Protein AF-U6RJ11-F1 (afdb_monomer)

Sequence (364 aa):
MLMCVTLSTADDFEELTELWEASVRATHHFIPEQYILKLKPLVWSVYLRSMPVYTVRGPERIEGFMGINGDMLEMLFVHPQAMGKGVGKKLLKYAINSCRVRYVDVNEQNEQAYGFYRHLGFKVIGRDATDASGEPYPILHLKLKENMKIENWGTVPYSEAWERQTVLFNALVEAKQEGKPYENRIIFVEHPHVYTLGKSGKDANMLLGEAQLQAIGATLYHIDRGGDITYHGPGQLVCYPILNLEDYHLGLKEYIHVLEEAVIQVCASYGIEAGRVKGATGVWLAIGTPRERKICAMGVRSSHFVTMHGLALNVNTDLRYFGYINPCGFINKGVTSLQKELGKEVPMEEVIERLKQALCTLLS

Nearest PDB structures (foldseek):
  2qhv-assembly1_A  TM=9.456E-01  e=1.661E-27  Thermus thermophilus HB8
  1w66-assembly1_A  TM=9.410E-01  e=1.622E-24  Mycobacterium tuberculosis H37Rv
  2kcw-assembly1_A  TM=9.205E-01  e=1.354E-14  Escherichia coli K-12
  2c7i-assembly4_D  TM=7.392E-01  e=4.470E-11  Thermoplasma acidophilum DSM 1728
  2c7i-assembly3_C  TM=7.206E-01  e=2.583E-11  Thermoplasma acidophilum DSM 1728

Mean predicted aligned error: 8.57 Å

pLDDT: mean 93.36, std 7.51, range [42.81, 98.88]

InterPro domains:
  IPR000182 GNAT domain [PF13508] (64-123)
  IPR000182 GNAT domain [PS51186] (3-149)
  IPR000544 Octanoyltransferase [MF_00013] (147-362)
  IPR000544 Octanoyltransferase [TIGR00214] (173-363)
  IPR000544 Octanoyltransferase [cd16444] (149-363)
  IPR004143 Biotinyl protein ligase (BPL) and lipoyl protein ligase (LPL), catalytic domain [PF21948] (158-359)
  IPR004143 Biotinyl protein ligase (BPL) and lipoyl protein ligase (LPL), catalytic domain [PS51733] (180-364)
  IPR016181 Acyl-CoA N-acyltransferase [SSF55729] (6-138)
  IPR020605 Octanoyltransferase, conserved site [PS01313] (225-240)
  IPR045864 Class II Aminoacyl-tRNA synthetase/Biotinyl protein ligase (BPL) and lipoyl protein ligase (LPL) [G3DSA:3.30.930.10] (145-363)
  IPR045864 Class II Aminoacyl-tRNA synthetase/Biotinyl protein ligase (BPL) and lipoyl protein ligase (LPL) [SSF55681] (147-363)

Organism: NCBI:txid1121098

Secondary structure (DSSP, 8-state):
--PPEEE--GGGHHHHHHHHHHHHHHH-TTS-HHHHHHHHHHIIIIIHHHS-EEEEE-SSSEEEEEEEETTEEEEEEE-GGGTTTTHHHHHHHHHHHTS---EEEEETT-HHHHHHHHHTTEEEEEEESS-TTS-S--EEEEEEPP-EEEEEEEE--HHHHHHHHHHHHHHHHHHHHTT----EEEEEEE-SSEEEE-TT--GGGB-S-HHHHHHTT-EEEE-SSSSSEEEE-TTEEEEEEE-BGGGGT--HHHHHHHHHHHHHHHHHHTT--EEEETTEEEEEESTTSTT-EEEEEEEEEEETTEEEEEEEEESS--GGGGGGB--TT-TT-EE--HHHHHTS---HHHHHHHHHHHHHHHT-

Radius of gyration: 26.59 Å; Cα contacts (8 Å, |Δi|>4): 667; chains: 1; bounding box: 63×38×73 Å

Foldseek 3Di:
DPFDKAWDDLVCLVQQLVQVLQQCVVQVVVDDPVVNVVCSVCSSPPVPPPFTKIFGDDPPGTQWIWGDDQQETEDTTGRPVCPPVCRSVNRVVCCCQVVVHFKYKDFPSRVVVVVVVVVQQKDFPDKDCAPPVRHRGIITIIGRDQLEAEEEPEEDAPVVVVVVLVVLLVVQLVCVVVVHDHGWYKYKYAYAKEKEAEPPEDPVQQQDDPVVCVVVVYYYYYDHWDFGMDITHPQKIWIWTFDQCSSQPDDPVRVLVLLQQLVCQLCVVVVFHWDDDVPAGAIWHPPPDLQIAGQKHFIWDDDNSTITTTMIGRQVDPQVSVVRGHGPPDNSHHYDHVCRVVVHHDDPVVSVVSSVVSSVVSRD

Structure (mmCIF, N/CA/C/O backbone):
data_AF-U6RJ11-F1
#
_entry.id   AF-U6RJ11-F1
#
loop_
_atom_site.group_PDB
_atom_site.id
_atom_site.type_symbol
_atom_site.label_atom_id
_atom_site.label_alt_id
_atom_site.label_comp_id
_atom_site.label_asym_id
_atom_site.label_entity_id
_atom_site.label_seq_id
_atom_site.pdbx_PDB_ins_code
_atom_site.Cartn_x
_atom_site.Cartn_y
_atom_site.Cartn_z
_atom_site.occupancy
_atom_site.B_iso_or_equiv
_atom_site.auth_seq_id
_atom_site.auth_comp_id
_atom_site.auth_asym_id
_atom_site.auth_atom_id
_atom_site.pdbx_PDB_model_num
ATOM 1 N N . MET A 1 1 ? -6.839 20.422 32.131 1.00 42.81 1 MET A N 1
ATOM 2 C CA . MET A 1 1 ? -5.993 19.215 32.233 1.00 42.81 1 MET A CA 1
ATOM 3 C C . MET A 1 1 ? -6.373 18.315 31.067 1.00 42.81 1 MET A C 1
ATOM 5 O O . MET A 1 1 ? -7.554 18.029 30.923 1.00 42.81 1 MET A O 1
ATOM 9 N N . LEU A 1 2 ? -5.453 17.990 30.155 1.00 47.88 2 LEU A N 1
ATOM 10 C CA . LEU A 1 2 ? -5.770 17.101 29.030 1.00 47.88 2 LEU A CA 1
ATOM 11 C C . LEU A 1 2 ? -6.101 15.715 29.594 1.00 47.88 2 LEU A C 1
ATOM 13 O O . LEU A 1 2 ? -5.225 15.068 30.155 1.00 47.88 2 LEU A O 1
ATOM 17 N N . MET A 1 3 ? -7.354 15.271 29.466 1.00 63.53 3 MET A N 1
ATOM 18 C CA . MET A 1 3 ? -7.741 13.901 29.822 1.00 63.53 3 MET A CA 1
ATOM 19 C C . MET A 1 3 ? -6.863 12.944 29.004 1.00 63.53 3 MET A C 1
ATOM 21 O O . MET A 1 3 ? -6.859 13.050 27.782 1.00 63.53 3 MET A O 1
ATOM 25 N N . CYS A 1 4 ? -6.066 12.071 29.604 1.00 84.19 4 CYS A N 1
ATOM 26 C CA . CYS A 1 4 ? -5.232 11.131 28.846 1.00 84.19 4 CYS A CA 1
ATOM 27 C C . CYS A 1 4 ? -5.941 9.775 28.738 1.00 84.19 4 CYS A C 1
ATOM 29 O O . CYS A 1 4 ? -6.790 9.470 29.573 1.00 84.19 4 CYS A O 1
ATOM 31 N N . VAL A 1 5 ? -5.624 8.990 27.704 1.00 94.62 5 VAL A N 1
ATOM 32 C CA . VAL A 1 5 ? -6.036 7.580 27.646 1.00 94.62 5 VAL A CA 1
ATOM 33 C C . VAL A 1 5 ? -4.997 6.771 28.418 1.00 94.62 5 VAL A C 1
ATOM 35 O O . VAL A 1 5 ? -3.807 6.876 28.122 1.00 94.62 5 VAL A O 1
ATOM 38 N N . THR A 1 6 ? -5.429 5.993 29.406 1.00 95.38 6 THR A N 1
ATOM 39 C CA . THR A 1 6 ? -4.543 5.218 30.293 1.00 95.38 6 THR A CA 1
ATOM 40 C C . THR A 1 6 ? -5.008 3.776 30.413 1.00 95.38 6 THR A C 1
ATOM 42 O O . THR A 1 6 ? -6.208 3.526 30.400 1.00 95.38 6 THR A O 1
ATOM 45 N N . LEU A 1 7 ? -4.080 2.830 30.563 1.00 96.31 7 LEU A N 1
ATOM 46 C CA . LEU A 1 7 ? -4.427 1.442 30.877 1.00 96.31 7 LEU A CA 1
ATOM 47 C C . LEU A 1 7 ? -5.073 1.378 32.276 1.00 96.31 7 LEU A C 1
ATOM 49 O O . LEU A 1 7 ? -4.576 2.026 33.199 1.00 96.31 7 LEU A O 1
ATOM 53 N N . SER A 1 8 ? -6.182 0.653 32.424 1.00 96.56 8 SER A N 1
ATOM 54 C CA . SER A 1 8 ? -6.847 0.456 33.718 1.00 96.56 8 SER A CA 1
ATOM 55 C C . SER A 1 8 ? -6.128 -0.573 34.585 1.00 96.56 8 SER A C 1
ATOM 57 O O . SER A 1 8 ? -5.375 -1.414 34.090 1.00 96.56 8 SER A O 1
ATOM 59 N N . THR A 1 9 ? -6.429 -0.557 35.880 1.00 95.56 9 THR A N 1
ATOM 60 C CA . THR A 1 9 ? -6.054 -1.613 36.829 1.00 95.56 9 THR A CA 1
ATOM 61 C C . THR A 1 9 ? -7.296 -2.354 37.325 1.00 95.56 9 THR A C 1
ATOM 63 O O . THR A 1 9 ? -8.426 -1.972 37.026 1.00 95.56 9 THR A O 1
ATOM 66 N N . ALA A 1 10 ? -7.098 -3.431 38.090 1.00 93.94 10 ALA A N 1
ATOM 67 C CA . ALA A 1 10 ? -8.206 -4.167 38.699 1.00 93.94 10 ALA A CA 1
ATOM 68 C C . ALA A 1 10 ? -9.032 -3.306 39.676 1.00 93.94 10 ALA A C 1
ATOM 70 O O . ALA A 1 10 ? -10.215 -3.583 39.862 1.00 93.94 10 ALA A O 1
ATOM 71 N N . ASP A 1 11 ? -8.432 -2.256 40.248 1.00 95.75 11 ASP A N 1
ATOM 72 C CA . ASP A 1 11 ? -9.110 -1.315 41.150 1.00 95.75 11 ASP A CA 1
ATOM 73 C C . ASP A 1 11 ? -10.201 -0.508 40.428 1.00 95.75 11 ASP A C 1
ATOM 75 O O . ASP A 1 11 ? -11.134 -0.023 41.059 1.00 95.75 11 ASP A O 1
ATOM 79 N N . ASP A 1 12 ? -10.128 -0.409 39.097 1.00 96.75 12 ASP A N 1
ATOM 80 C CA . ASP A 1 12 ? -11.122 0.297 38.287 1.00 96.75 12 ASP A CA 1
ATOM 81 C C . ASP A 1 12 ? -12.362 -0.547 37.980 1.00 96.75 12 ASP A C 1
ATOM 83 O O . ASP A 1 12 ? -13.364 -0.022 37.503 1.00 96.75 12 ASP A O 1
ATOM 87 N N . PHE A 1 13 ? -12.316 -1.869 38.173 1.00 96.81 13 PHE A N 1
ATOM 88 C CA . PHE A 1 13 ? -13.296 -2.769 37.553 1.00 96.81 13 PHE A CA 1
ATOM 89 C C . PHE A 1 13 ? -14.715 -2.594 38.080 1.00 96.81 13 PHE A C 1
ATOM 91 O O . PHE A 1 13 ? -15.668 -2.814 37.331 1.00 96.81 13 PHE A O 1
ATOM 98 N N . GLU A 1 14 ? -14.867 -2.196 39.340 1.00 97.56 14 GLU A N 1
ATOM 99 C CA . GLU A 1 14 ? -16.175 -1.867 39.905 1.00 97.56 14 GLU A CA 1
ATOM 100 C C . GLU A 1 14 ? -16.782 -0.656 39.182 1.00 97.56 14 GLU A C 1
ATOM 102 O O . GLU A 1 14 ? -17.836 -0.785 38.557 1.00 97.56 14 GLU A O 1
ATOM 107 N N . GLU A 1 15 ? -16.048 0.458 39.116 1.00 97.94 15 GLU A N 1
ATOM 108 C CA . GLU A 1 15 ? -16.470 1.679 38.418 1.00 97.94 15 GLU A CA 1
ATOM 109 C C . GLU A 1 15 ? -16.697 1.444 36.912 1.00 97.94 15 GLU A C 1
ATOM 111 O O . GLU A 1 15 ? -17.663 1.938 36.329 1.00 97.94 15 GLU A O 1
ATOM 116 N N . LEU A 1 16 ? -15.851 0.641 36.258 1.00 98.06 16 LEU A N 1
ATOM 117 C CA . LEU A 1 16 ? -16.018 0.279 34.846 1.00 98.06 16 LEU A CA 1
ATOM 118 C C . LEU A 1 16 ? -17.275 -0.555 34.596 1.00 98.06 16 LEU A C 1
ATOM 120 O O . LEU A 1 16 ? -17.935 -0.379 33.570 1.00 98.06 16 LEU A O 1
ATOM 124 N N . THR A 1 17 ? -17.623 -1.444 35.526 1.00 98.25 17 THR A N 1
ATOM 125 C CA . THR A 1 17 ? -18.842 -2.257 35.433 1.00 98.25 17 THR A CA 1
ATOM 126 C C . THR A 1 17 ? -20.088 -1.391 35.617 1.00 98.25 17 THR A C 1
ATOM 128 O O . THR A 1 17 ? -21.065 -1.563 34.888 1.00 98.25 17 THR A O 1
ATOM 131 N N . GLU A 1 18 ? -20.050 -0.421 36.533 1.00 98.12 18 GLU A N 1
ATOM 132 C CA . GLU A 1 18 ? -21.119 0.572 36.700 1.00 98.12 18 GLU A CA 1
ATOM 133 C C . GLU A 1 18 ? -21.261 1.472 35.466 1.00 98.12 18 GLU A C 1
ATOM 135 O O . GLU A 1 18 ? -22.374 1.712 34.988 1.00 98.12 18 GLU A O 1
ATOM 140 N N . LEU A 1 19 ? -20.139 1.920 34.891 1.00 98.25 19 LEU A N 1
ATOM 141 C CA . LEU A 1 19 ? -20.130 2.698 33.654 1.00 98.25 19 LEU A CA 1
ATOM 142 C C . LEU A 1 19 ? -20.742 1.909 32.500 1.00 98.25 19 LEU A C 1
ATOM 144 O O . LEU A 1 19 ? -21.564 2.453 31.759 1.00 98.25 19 LEU A O 1
ATOM 148 N N . TRP A 1 20 ? -20.325 0.650 32.329 1.00 98.31 20 TRP A N 1
ATOM 149 C CA . TRP A 1 20 ? -20.862 -0.250 31.312 1.00 98.31 20 TRP A CA 1
ATOM 150 C C . TRP A 1 20 ? -22.379 -0.357 31.447 1.00 98.31 20 TRP A C 1
ATOM 152 O O . TRP A 1 20 ? -23.095 -0.114 30.478 1.00 98.31 20 TRP A O 1
ATOM 162 N N . GLU A 1 21 ? -22.873 -0.626 32.656 1.00 98.25 21 GLU A N 1
ATOM 163 C CA . GLU A 1 21 ? -24.303 -0.763 32.921 1.00 98.25 21 GLU A CA 1
ATOM 164 C C . GLU A 1 21 ? -25.066 0.525 32.578 1.00 98.25 21 GLU A C 1
ATOM 166 O O . GLU A 1 21 ? -26.072 0.480 31.863 1.00 98.25 21 GLU A O 1
ATOM 171 N N . ALA A 1 22 ? -24.575 1.682 33.032 1.00 97.81 22 ALA A N 1
ATOM 172 C CA . ALA A 1 22 ? -25.183 2.976 32.732 1.00 97.81 22 ALA A CA 1
ATOM 173 C C . ALA A 1 22 ? -25.201 3.268 31.221 1.00 97.81 22 ALA A C 1
ATOM 175 O O . ALA A 1 22 ? -26.187 3.786 30.693 1.00 97.81 22 ALA A O 1
ATOM 176 N N . SER A 1 23 ? -24.123 2.920 30.515 1.00 97.44 23 SER A N 1
ATOM 177 C CA . SER A 1 23 ? -23.994 3.103 29.068 1.00 97.44 23 SER A CA 1
ATOM 178 C C . SER A 1 23 ? -24.948 2.190 28.291 1.00 97.44 23 SER A C 1
ATOM 180 O O . SER A 1 23 ? -25.658 2.665 27.401 1.00 97.44 23 SER A O 1
ATOM 182 N N . VAL A 1 24 ? -25.033 0.907 28.664 1.00 96.69 24 VAL A N 1
ATOM 183 C CA . VAL A 1 24 ? -25.934 -0.080 28.049 1.00 96.69 24 VAL A CA 1
ATOM 184 C C . VAL A 1 24 ? -27.387 0.340 28.227 1.00 96.69 24 VAL A C 1
ATOM 186 O O . VAL A 1 24 ? -28.109 0.437 27.239 1.00 96.69 24 VAL A O 1
ATOM 189 N N . ARG A 1 25 ? -27.812 0.705 29.442 1.00 97.00 25 ARG A N 1
ATOM 190 C CA . ARG A 1 25 ? -29.185 1.182 29.700 1.00 97.00 25 ARG A CA 1
ATOM 191 C C . ARG A 1 25 ? -29.553 2.426 28.886 1.00 97.00 25 ARG A C 1
ATOM 193 O O . ARG A 1 25 ? -30.713 2.599 28.518 1.00 97.00 25 ARG A O 1
ATOM 200 N N . ALA A 1 26 ? -28.575 3.282 28.595 1.00 95.88 26 ALA A N 1
ATOM 201 C CA . ALA A 1 26 ? -28.779 4.506 27.828 1.00 95.88 26 ALA A CA 1
ATOM 202 C C . ALA A 1 26 ? -28.805 4.301 26.303 1.00 95.88 26 ALA A C 1
ATOM 204 O O . ALA A 1 26 ? -29.280 5.189 25.606 1.00 95.88 26 ALA A O 1
ATOM 205 N N . THR A 1 27 ? -28.279 3.188 25.780 1.00 93.75 27 THR A N 1
ATOM 206 C CA . THR A 1 27 ? -28.055 3.013 24.326 1.00 93.75 27 THR A CA 1
ATOM 207 C C . THR A 1 27 ? -28.608 1.711 23.746 1.00 93.75 27 THR A C 1
ATOM 209 O O . THR A 1 27 ? -28.825 1.623 22.542 1.00 93.75 27 THR A O 1
ATOM 212 N N . HIS A 1 28 ? -28.876 0.705 24.579 1.00 93.75 28 HIS A N 1
ATOM 213 C CA . HIS A 1 28 ? -29.335 -0.624 24.176 1.00 93.75 28 HIS A CA 1
ATOM 214 C C . HIS A 1 28 ? -30.768 -0.876 24.662 1.00 93.75 28 HIS A C 1
ATOM 216 O O . HIS A 1 28 ? -31.046 -1.866 25.331 1.00 93.75 28 HIS A O 1
ATOM 222 N N . HIS A 1 29 ? -31.706 0.019 24.330 1.00 94.56 29 HIS A N 1
ATOM 223 C CA . HIS A 1 29 ? -33.113 -0.080 24.764 1.00 94.56 29 HIS A CA 1
ATOM 224 C C . HIS A 1 29 ? -33.833 -1.358 24.291 1.00 94.56 29 HIS A C 1
ATOM 226 O O . HIS A 1 29 ? -34.896 -1.699 24.802 1.00 94.56 29 HIS A O 1
ATOM 232 N N . PHE A 1 30 ? -33.256 -2.059 23.314 1.00 94.38 30 PHE A N 1
ATOM 233 C CA . PHE A 1 30 ? -33.724 -3.346 22.802 1.00 94.38 30 PHE A CA 1
ATOM 234 C C . PHE A 1 30 ? -33.283 -4.544 23.659 1.00 94.38 30 PHE A C 1
ATOM 236 O O . PHE A 1 30 ? -33.790 -5.644 23.453 1.00 94.38 30 PHE A O 1
ATOM 243 N N . ILE A 1 31 ? -32.353 -4.355 24.603 1.00 93.06 31 ILE A N 1
ATOM 244 C CA . ILE A 1 31 ? -31.897 -5.405 25.513 1.00 93.06 31 ILE A CA 1
ATOM 245 C C . ILE A 1 31 ? -32.762 -5.390 26.786 1.00 93.06 31 ILE A C 1
ATOM 247 O O . ILE A 1 31 ? -32.805 -4.376 27.484 1.00 93.06 31 ILE A O 1
ATOM 251 N N . PRO A 1 32 ? -33.426 -6.505 27.145 1.00 95.38 32 PRO A N 1
ATOM 252 C CA . PRO A 1 32 ? -34.217 -6.595 28.366 1.00 95.38 32 PRO A CA 1
ATOM 253 C C . PRO A 1 32 ? -33.372 -6.469 29.636 1.00 95.38 32 PRO A C 1
ATOM 255 O O . PRO A 1 32 ? -32.281 -7.029 29.738 1.00 95.38 32 PRO A O 1
ATOM 258 N N . GLU A 1 33 ? -33.955 -5.855 30.665 1.00 96.00 33 GLU A N 1
ATOM 259 C CA . GLU A 1 33 ? -33.351 -5.659 31.989 1.00 96.00 33 GLU A CA 1
ATOM 260 C C . GLU A 1 33 ? -32.721 -6.931 32.574 1.00 96.00 33 GLU A C 1
ATOM 262 O O . GLU A 1 33 ? -31.577 -6.943 33.027 1.00 96.00 33 GLU A O 1
ATOM 267 N N . GLN A 1 34 ? -33.459 -8.038 32.508 1.00 94.88 34 GLN A N 1
ATOM 268 C CA . GLN A 1 34 ? -33.007 -9.337 32.998 1.00 94.88 34 GLN A CA 1
ATOM 269 C C . GLN A 1 34 ? -31.731 -9.832 32.302 1.00 94.88 34 GLN A C 1
ATOM 271 O O . GLN A 1 34 ? -30.953 -10.560 32.912 1.00 94.88 34 GLN A O 1
ATOM 276 N N . TYR A 1 35 ? -31.508 -9.461 31.037 1.00 94.56 35 TYR A N 1
ATOM 277 C CA . TYR A 1 35 ? -30.304 -9.841 30.303 1.00 94.56 35 TYR A CA 1
ATOM 278 C C . TYR A 1 35 ? -29.116 -8.973 30.723 1.00 94.56 35 TYR A C 1
ATOM 280 O O . TYR A 1 35 ? -28.037 -9.503 30.971 1.00 94.56 35 TYR A O 1
ATOM 288 N N . ILE A 1 36 ? -29.331 -7.670 30.942 1.00 95.50 36 ILE A N 1
ATOM 289 C CA . ILE A 1 36 ? -28.305 -6.768 31.495 1.00 95.50 36 ILE A CA 1
ATOM 290 C C . ILE A 1 36 ? -27.828 -7.278 32.863 1.00 95.50 36 ILE A C 1
ATOM 292 O O . ILE A 1 36 ? -26.625 -7.398 33.095 1.00 95.50 36 ILE A O 1
ATOM 296 N N . LEU A 1 37 ? -28.758 -7.662 33.745 1.00 96.00 37 LEU A N 1
ATOM 297 C CA . LEU A 1 37 ? -28.432 -8.209 35.068 1.00 96.00 37 LEU A CA 1
ATOM 298 C C . LEU A 1 37 ? -27.695 -9.557 35.002 1.00 96.00 37 LEU A C 1
ATOM 300 O O . LEU A 1 37 ? -26.870 -9.833 35.870 1.00 96.00 37 LEU A O 1
ATOM 304 N N . LYS A 1 38 ? -27.945 -10.381 33.972 1.00 94.69 38 LYS A N 1
ATOM 305 C CA . LYS A 1 38 ? -27.179 -11.617 33.718 1.00 94.69 38 LYS A CA 1
ATOM 306 C C . LYS A 1 38 ? -25.755 -11.331 33.236 1.00 94.69 38 LYS A C 1
ATOM 308 O O . LYS A 1 38 ? -24.834 -12.043 33.623 1.00 94.69 38 LYS A O 1
ATOM 313 N N . LEU A 1 39 ? -25.572 -10.303 32.406 1.00 94.06 39 LEU A N 1
ATOM 314 C CA . LEU A 1 39 ? -24.269 -9.934 31.847 1.00 94.06 39 LEU A CA 1
ATOM 315 C C . LEU A 1 39 ? -23.380 -9.191 32.854 1.00 94.06 39 LEU A C 1
ATOM 317 O O . LEU A 1 39 ? -22.166 -9.388 32.838 1.00 94.06 39 LEU A O 1
ATOM 321 N N . LYS A 1 40 ? -23.953 -8.380 33.754 1.00 96.31 40 LYS A N 1
ATOM 322 C CA . LYS A 1 40 ? -23.194 -7.531 34.693 1.00 96.31 40 LYS A CA 1
ATOM 323 C C . LYS A 1 40 ? -22.106 -8.288 35.484 1.00 96.31 40 LYS A C 1
ATOM 325 O O . LYS A 1 40 ? -20.965 -7.825 35.487 1.00 96.31 40 LYS A O 1
ATOM 330 N N . PRO A 1 41 ? -22.370 -9.460 36.100 1.00 96.56 41 PRO A N 1
ATOM 331 C CA . PRO A 1 41 ? -21.324 -10.218 36.790 1.00 96.56 41 PRO A CA 1
ATOM 332 C C . PRO A 1 41 ? -20.223 -10.726 35.847 1.00 96.56 41 PRO A C 1
ATOM 334 O O . PRO A 1 41 ? -19.062 -10.805 36.249 1.00 96.56 41 PRO A O 1
ATOM 337 N N . LEU A 1 42 ? -20.561 -11.057 34.595 1.00 95.81 42 LEU A N 1
ATOM 338 C CA . LEU A 1 42 ? -19.610 -11.547 33.588 1.00 95.81 42 LEU A CA 1
ATOM 339 C C . LEU A 1 42 ? -18.692 -10.433 33.079 1.00 95.81 42 LEU A C 1
ATOM 341 O O . LEU A 1 42 ? -17.510 -10.677 32.850 1.00 95.81 42 LEU A O 1
ATOM 345 N N . VAL A 1 43 ? -19.195 -9.201 32.977 1.00 95.88 43 VAL A N 1
ATOM 346 C CA . VAL A 1 43 ? -18.375 -8.025 32.646 1.00 95.88 43 VAL A CA 1
ATOM 347 C C . VAL A 1 43 ? -17.235 -7.877 33.646 1.00 95.88 43 VAL A C 1
ATOM 349 O O . VAL A 1 43 ? -16.072 -7.826 33.250 1.00 95.88 43 VAL A O 1
ATOM 352 N N . TRP A 1 44 ? -17.551 -7.913 34.940 1.00 95.88 44 TRP A N 1
ATOM 353 C CA . TRP A 1 44 ? -16.556 -7.767 36.001 1.00 95.88 44 TRP A CA 1
ATOM 354 C C . TRP A 1 44 ? -15.614 -8.980 36.137 1.00 95.88 44 TRP A C 1
ATOM 356 O O . TRP A 1 44 ? -14.406 -8.835 36.349 1.00 95.88 44 TRP A O 1
ATOM 366 N N . SER A 1 45 ? -16.160 -10.199 36.055 1.00 93.19 45 SER A N 1
ATOM 367 C CA . SER A 1 45 ? -15.419 -11.438 36.357 1.00 93.19 45 SER A CA 1
ATOM 368 C C . SER A 1 45 ? -14.704 -12.064 35.161 1.00 93.19 45 SER A C 1
ATOM 370 O O . SER A 1 45 ? -13.764 -12.828 35.370 1.00 93.19 45 SER A O 1
ATOM 372 N N . VAL A 1 46 ? -15.112 -11.746 33.930 1.00 93.94 46 VAL A N 1
ATOM 373 C CA . VAL A 1 46 ? -14.586 -12.357 32.702 1.00 93.94 46 VAL A CA 1
ATOM 374 C C . VAL A 1 46 ? -14.090 -11.283 31.739 1.00 93.94 46 VAL A C 1
ATOM 376 O O . VAL A 1 46 ? -12.887 -11.209 31.499 1.00 93.94 46 VAL A O 1
ATOM 379 N N . TYR A 1 47 ? -14.974 -10.424 31.223 1.00 94.00 47 TYR A N 1
ATOM 380 C CA . TYR A 1 47 ? -14.637 -9.562 30.081 1.00 94.00 47 TYR A CA 1
ATOM 381 C C . TYR A 1 47 ? -13.562 -8.519 30.409 1.00 94.00 47 TYR A C 1
ATOM 383 O O . TYR A 1 47 ? -12.574 -8.412 29.689 1.00 94.00 47 TYR A O 1
ATOM 391 N N . LEU A 1 48 ? -13.669 -7.807 31.535 1.00 95.88 48 LEU A N 1
ATOM 392 C CA . LEU A 1 48 ? -12.642 -6.832 31.930 1.00 95.88 48 LEU A CA 1
ATOM 393 C C . LEU A 1 48 ? -11.283 -7.483 32.258 1.00 95.88 48 LEU A C 1
ATOM 395 O O . LEU A 1 48 ? -10.261 -6.803 32.264 1.00 95.88 48 LEU A O 1
ATOM 399 N N . ARG A 1 49 ? -11.249 -8.799 32.515 1.00 94.94 49 ARG A N 1
ATOM 400 C CA . ARG A 1 49 ? -10.030 -9.562 32.846 1.00 94.94 49 ARG A CA 1
ATOM 401 C C . ARG A 1 49 ? -9.372 -10.217 31.638 1.00 94.94 49 ARG A C 1
ATOM 403 O O . ARG A 1 49 ? -8.198 -10.566 31.723 1.00 94.94 49 ARG A O 1
ATOM 410 N N . SER A 1 50 ? -10.108 -10.425 30.550 1.00 93.75 50 SER A N 1
ATOM 411 C CA . SER A 1 50 ? -9.628 -11.199 29.402 1.00 93.75 50 SER A CA 1
ATOM 412 C C . SER A 1 50 ? -8.821 -10.377 28.398 1.00 93.75 50 SER A C 1
ATOM 414 O O . SER A 1 50 ? -8.252 -10.952 27.475 1.00 93.75 50 SER A O 1
ATOM 416 N N . MET A 1 51 ? -8.777 -9.051 28.546 1.00 94.44 51 MET A N 1
ATOM 417 C CA . MET A 1 51 ? -8.174 -8.147 27.567 1.00 94.44 51 MET A CA 1
ATOM 418 C C . MET A 1 51 ? -7.600 -6.880 28.222 1.00 94.44 51 MET A C 1
ATOM 420 O O . MET A 1 51 ? -8.069 -6.474 29.286 1.00 94.44 51 MET A O 1
ATOM 424 N N . PRO A 1 52 ? -6.612 -6.212 27.600 1.00 96.25 52 PRO A N 1
ATOM 425 C CA . PRO A 1 52 ? -6.228 -4.857 27.974 1.00 96.25 52 PRO A CA 1
ATOM 426 C C . PRO A 1 52 ? -7.413 -3.889 27.888 1.00 96.25 52 PRO A C 1
ATOM 428 O O . PRO A 1 52 ? -8.065 -3.774 26.846 1.00 96.25 52 PRO A O 1
ATOM 431 N N . VAL A 1 53 ? -7.654 -3.160 28.979 1.00 97.94 53 VAL A N 1
ATOM 432 C CA . VAL A 1 53 ? -8.705 -2.144 29.068 1.00 97.94 53 VAL A CA 1
ATOM 433 C C . VAL A 1 53 ? -8.075 -0.766 29.240 1.00 97.94 53 VAL A C 1
ATOM 435 O O . VAL A 1 53 ? -7.190 -0.559 30.068 1.00 97.94 53 VAL A O 1
ATOM 438 N N . TYR A 1 54 ? -8.521 0.191 28.433 1.00 98.00 54 TYR A N 1
ATOM 439 C CA . TYR A 1 54 ? -8.042 1.569 28.433 1.00 98.00 54 TYR A CA 1
ATOM 440 C C . TYR A 1 54 ? -9.172 2.513 28.813 1.00 98.00 54 TYR A C 1
ATOM 442 O O . TYR A 1 54 ? -10.311 2.331 28.393 1.00 98.00 54 TYR A O 1
ATOM 450 N N . THR A 1 55 ? -8.857 3.555 29.569 1.00 97.94 55 THR A N 1
ATOM 451 C CA . THR A 1 55 ? -9.832 4.462 30.174 1.00 97.94 55 THR A CA 1
ATOM 452 C C . THR A 1 55 ? -9.515 5.912 29.863 1.00 97.94 55 THR A C 1
ATOM 454 O O . THR A 1 55 ? -8.366 6.289 29.633 1.00 97.94 55 THR A O 1
ATOM 457 N N . VAL A 1 56 ? -10.557 6.739 29.870 1.00 97.38 56 VAL A N 1
ATOM 458 C CA . VAL A 1 56 ? -10.463 8.198 29.896 1.00 97.38 56 VAL A CA 1
ATOM 459 C C . VAL A 1 56 ? -11.091 8.671 31.199 1.00 97.38 56 VAL A C 1
ATOM 461 O O . VAL A 1 56 ? -12.293 8.504 31.402 1.00 97.38 56 VAL A O 1
ATOM 464 N N . ARG A 1 57 ? -10.285 9.273 32.079 1.00 95.06 57 ARG A N 1
ATOM 465 C CA . ARG A 1 57 ? -10.754 9.818 33.362 1.00 95.06 57 ARG A CA 1
ATOM 466 C C . ARG A 1 57 ? -11.078 11.299 33.260 1.00 95.06 57 ARG A C 1
ATOM 468 O O . ARG A 1 57 ? -10.263 12.086 32.770 1.00 95.06 57 ARG A O 1
ATOM 475 N N . GLY A 1 58 ? -12.270 11.652 33.722 1.00 90.50 58 GLY A N 1
ATOM 476 C CA . GLY A 1 58 ? -12.663 13.020 34.019 1.00 90.50 58 GLY A CA 1
ATOM 477 C C . GLY A 1 58 ? -12.277 13.422 35.444 1.00 90.50 58 GLY A C 1
ATOM 478 O O . GLY A 1 58 ? -11.623 12.657 36.151 1.00 90.50 58 GLY A O 1
ATOM 479 N N . PRO A 1 59 ? -12.672 14.628 35.882 1.00 87.50 59 PRO A N 1
ATOM 480 C CA . PRO A 1 59 ? -12.335 15.141 37.211 1.00 87.50 59 PRO A CA 1
ATOM 481 C C . PRO A 1 59 ? -12.936 14.331 38.369 1.00 87.50 59 PRO A C 1
ATOM 483 O O . PRO A 1 59 ? -12.371 14.324 39.456 1.00 87.50 59 PRO A O 1
ATOM 486 N N . GLU A 1 60 ? -14.079 13.681 38.140 1.00 88.69 60 GLU A N 1
ATOM 487 C CA . GLU A 1 60 ? -14.872 13.025 39.192 1.00 88.69 60 GLU A CA 1
ATOM 488 C C . GLU A 1 60 ? -14.977 11.504 39.037 1.00 88.69 60 GLU A C 1
ATOM 490 O O . GLU A 1 60 ? -15.309 10.827 40.002 1.00 88.69 60 GLU A O 1
ATOM 495 N N . ARG A 1 61 ? -14.785 10.983 37.819 1.00 93.00 61 ARG A N 1
ATOM 496 C CA . ARG A 1 61 ? -15.035 9.579 37.453 1.00 93.00 61 ARG A CA 1
ATOM 497 C C . ARG A 1 61 ? -14.353 9.205 36.143 1.00 93.00 61 ARG A C 1
ATOM 499 O O . ARG A 1 61 ? -13.936 10.078 35.373 1.00 93.00 61 ARG A O 1
ATOM 506 N N . ILE A 1 62 ? -14.309 7.919 35.838 1.00 97.12 62 ILE A N 1
ATOM 507 C CA . ILE A 1 62 ? -14.062 7.407 34.494 1.00 97.12 62 ILE A CA 1
ATOM 508 C C . ILE A 1 62 ? -15.226 7.850 33.593 1.00 97.12 62 ILE A C 1
ATOM 510 O O . ILE A 1 62 ? -16.397 7.632 33.889 1.00 97.12 62 ILE A O 1
ATOM 514 N N . GLU A 1 63 ? -14.919 8.515 32.479 1.00 97.56 63 GLU A N 1
ATOM 515 C CA . GLU A 1 63 ? -15.930 8.998 31.528 1.00 97.56 63 GLU A CA 1
ATOM 516 C C . GLU A 1 63 ? -16.164 8.026 30.367 1.00 97.56 63 GLU A C 1
ATOM 518 O O . GLU A 1 63 ? -17.204 8.077 29.707 1.00 97.56 63 GLU A O 1
ATOM 523 N N . GLY A 1 64 ? -15.219 7.124 30.116 1.00 98.00 64 GLY A N 1
ATOM 524 C CA . GLY A 1 64 ? -15.372 6.038 29.157 1.00 98.00 64 GLY A CA 1
ATOM 525 C C . GLY A 1 64 ? -14.199 5.071 29.193 1.00 98.00 64 GLY A C 1
ATOM 526 O O . GLY A 1 64 ? -13.113 5.409 29.674 1.00 98.00 64 GLY A O 1
ATOM 527 N N . PHE A 1 65 ? -14.416 3.881 28.645 1.00 98.50 65 PHE A N 1
ATOM 528 C CA . PHE A 1 65 ? -13.389 2.859 28.507 1.00 98.50 65 PHE A CA 1
ATOM 529 C C . PHE A 1 65 ? -13.532 2.071 27.208 1.00 98.50 65 PHE A C 1
ATOM 531 O O . PHE A 1 65 ? -14.574 2.103 26.549 1.00 98.50 65 PHE A O 1
ATOM 538 N N . MET A 1 66 ? -12.469 1.358 26.854 1.00 98.06 66 MET A N 1
ATOM 539 C CA . MET A 1 66 ? -12.452 0.404 25.758 1.00 98.06 66 MET A CA 1
ATOM 540 C C . MET A 1 66 ? -11.642 -0.841 26.096 1.00 98.06 66 MET A C 1
ATOM 542 O O . MET A 1 66 ? -10.654 -0.744 26.818 1.00 98.06 66 MET A O 1
ATOM 546 N N . GLY A 1 67 ? -12.046 -1.979 25.543 1.00 97.62 67 GLY A N 1
ATOM 547 C CA . GLY A 1 67 ? -11.350 -3.262 25.637 1.00 97.62 67 GLY A CA 1
ATOM 548 C C . GLY A 1 67 ? -10.874 -3.693 24.254 1.00 97.62 67 GLY A C 1
ATOM 549 O O . GLY A 1 67 ? -11.614 -3.537 23.280 1.00 97.62 67 GLY A O 1
ATOM 550 N N . ILE A 1 68 ? -9.630 -4.162 24.155 1.00 96.50 68 ILE A N 1
ATOM 551 C CA . ILE A 1 68 ? -8.984 -4.466 22.870 1.00 96.50 68 ILE A CA 1
ATOM 552 C C . ILE A 1 68 ? -8.375 -5.861 22.902 1.00 96.50 68 ILE A C 1
ATOM 554 O O . ILE A 1 68 ? -7.613 -6.178 23.812 1.00 96.50 68 ILE A O 1
ATOM 558 N N . ASN A 1 69 ? -8.641 -6.652 21.866 1.00 94.44 69 ASN A N 1
ATOM 559 C CA . ASN A 1 69 ? -8.051 -7.970 21.668 1.00 94.44 69 ASN A CA 1
ATOM 560 C C . ASN A 1 69 ? -7.428 -8.049 20.268 1.00 94.44 69 ASN A C 1
ATOM 562 O O . ASN A 1 69 ? -8.134 -8.109 19.266 1.00 94.44 69 ASN A O 1
ATOM 566 N N . GLY A 1 70 ? -6.097 -7.992 20.180 1.00 91.25 70 GLY A N 1
ATOM 567 C CA . GLY A 1 70 ? -5.412 -7.897 18.888 1.00 91.25 70 GLY A CA 1
ATOM 568 C C . GLY A 1 70 ? -5.792 -6.618 18.133 1.00 91.25 70 GLY A C 1
ATOM 569 O O . GLY A 1 70 ? -5.573 -5.516 18.633 1.00 91.25 70 GLY A O 1
ATOM 570 N N . ASP A 1 71 ? -6.355 -6.767 16.936 1.00 92.25 71 ASP A N 1
ATOM 571 C CA . ASP A 1 71 ? -6.859 -5.682 16.084 1.00 92.25 71 ASP A CA 1
ATOM 572 C C . ASP A 1 71 ? -8.379 -5.445 16.226 1.00 92.25 71 ASP A C 1
ATOM 574 O O . ASP A 1 71 ? -8.952 -4.629 15.492 1.00 92.25 71 ASP A O 1
ATOM 578 N N . MET A 1 72 ? -9.022 -6.107 17.191 1.00 96.31 72 MET A N 1
ATOM 579 C CA . MET A 1 72 ? -10.450 -6.008 17.475 1.00 96.31 72 MET A CA 1
ATOM 580 C C . MET A 1 72 ? -10.731 -5.062 18.645 1.00 96.31 72 MET A C 1
ATOM 582 O O . MET A 1 72 ? -10.145 -5.177 19.726 1.00 96.31 72 MET A O 1
ATOM 586 N N . LEU A 1 73 ? -11.667 -4.135 18.443 1.00 97.56 73 LEU A N 1
ATOM 587 C CA . LEU A 1 73 ? -12.285 -3.363 19.517 1.00 97.56 73 LEU A CA 1
ATOM 588 C C . LEU A 1 73 ? -13.499 -4.125 20.047 1.00 97.56 73 LEU A C 1
ATOM 590 O O . LEU A 1 73 ? -14.583 -4.049 19.479 1.00 97.56 73 LEU A O 1
ATOM 594 N N . GLU A 1 74 ? -13.293 -4.836 21.149 1.00 95.25 74 GLU A N 1
ATOM 595 C CA . GLU A 1 74 ? -14.294 -5.701 21.789 1.00 95.25 74 GLU A CA 1
ATOM 596 C C . GLU A 1 74 ? -15.299 -4.898 22.626 1.00 95.25 74 GLU A C 1
ATOM 598 O O . GLU A 1 74 ? -16.461 -5.264 22.777 1.00 95.25 74 GLU A O 1
ATOM 603 N N . MET A 1 75 ? -14.848 -3.785 23.213 1.00 95.31 75 MET A N 1
ATOM 604 C CA . MET A 1 75 ? -15.678 -2.942 24.072 1.00 95.31 75 MET A CA 1
ATOM 605 C C . MET A 1 75 ? -15.382 -1.472 23.807 1.00 95.31 75 MET A C 1
ATOM 607 O O . MET A 1 75 ? -14.220 -1.073 23.745 1.00 95.31 75 MET A O 1
ATOM 611 N N . LEU A 1 76 ? -16.422 -0.643 23.734 1.00 97.50 76 LEU A N 1
ATOM 612 C CA . LEU A 1 76 ? -16.302 0.812 23.795 1.00 97.50 76 LEU A CA 1
ATOM 613 C C . LEU A 1 76 ? -17.549 1.390 24.457 1.00 97.50 76 LEU A C 1
ATOM 615 O O . LEU A 1 76 ? -18.609 1.469 23.841 1.00 97.50 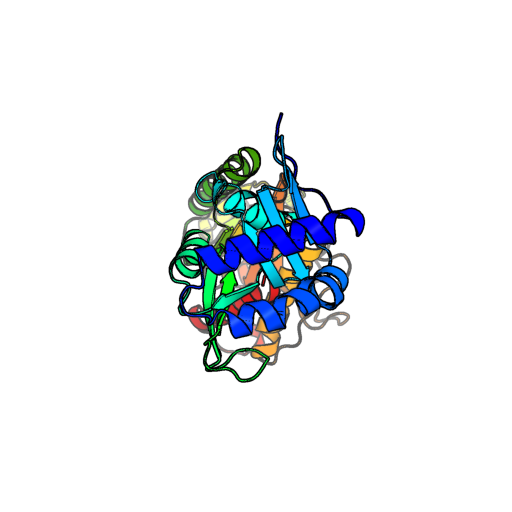76 LEU A O 1
ATOM 619 N N . PHE A 1 77 ? -17.406 1.837 25.700 1.00 98.06 77 PHE A N 1
ATOM 620 C CA . PHE A 1 77 ? -18.511 2.390 26.474 1.00 98.06 77 PHE A CA 1
ATOM 621 C C . PHE A 1 77 ? -18.154 3.779 26.982 1.00 98.06 77 PHE A C 1
ATOM 623 O O . PHE A 1 77 ? -17.045 4.043 27.447 1.00 98.06 77 PHE A O 1
ATOM 630 N N . VAL A 1 78 ? -19.115 4.690 26.874 1.00 97.81 78 VAL A N 1
ATOM 631 C CA . VAL A 1 78 ? -19.001 6.071 27.349 1.00 97.81 78 VAL A CA 1
ATOM 632 C C . VAL A 1 78 ? -20.123 6.299 28.344 1.00 97.81 78 VAL A C 1
ATOM 634 O O . VAL A 1 78 ? -21.264 5.909 28.089 1.00 97.81 78 VAL A O 1
ATOM 637 N N . HIS A 1 79 ? -19.812 6.918 29.477 1.00 97.69 79 HIS A N 1
ATOM 638 C CA . HIS A 1 79 ? -20.813 7.242 30.482 1.00 97.69 79 HIS A CA 1
ATOM 639 C C . HIS A 1 79 ? -21.871 8.189 29.875 1.00 97.69 79 HIS A C 1
ATOM 641 O O . HIS A 1 79 ? -21.486 9.123 29.164 1.00 97.69 79 HIS A O 1
ATOM 647 N N . PRO A 1 80 ? -23.183 8.040 30.155 1.00 96.62 80 PRO A N 1
ATOM 648 C CA . PRO A 1 80 ? -24.236 8.846 29.518 1.00 96.62 80 PRO A CA 1
ATOM 649 C C . PRO A 1 80 ? -24.008 10.363 29.595 1.00 96.62 80 PRO A C 1
ATOM 651 O O . PRO A 1 80 ? -24.181 11.083 28.617 1.00 96.62 80 PRO A O 1
ATOM 654 N N . GLN A 1 81 ? -23.513 10.856 30.733 1.00 95.19 81 GLN A N 1
ATOM 655 C CA . GLN A 1 81 ? -23.201 12.281 30.925 1.00 95.19 81 GLN A CA 1
ATOM 656 C C . GLN A 1 81 ? -21.973 12.779 30.138 1.00 95.19 81 GLN A C 1
ATOM 658 O O . GLN A 1 81 ? -21.740 13.987 30.073 1.00 95.19 81 GLN A O 1
ATOM 663 N N . ALA A 1 82 ? -21.170 11.878 29.574 1.00 95.12 82 ALA A N 1
ATOM 664 C CA . ALA A 1 82 ? -19.994 12.177 28.758 1.00 95.12 82 ALA A CA 1
ATOM 665 C C . ALA A 1 82 ? -20.217 11.906 27.254 1.00 95.12 82 ALA A C 1
ATOM 667 O O . ALA A 1 82 ? -19.375 12.256 26.419 1.00 95.12 82 ALA A O 1
ATOM 668 N N . MET A 1 83 ? -21.359 11.321 26.877 1.00 94.19 83 MET A N 1
ATOM 669 C CA . MET A 1 83 ? -21.720 11.105 25.476 1.00 94.19 83 MET A CA 1
ATOM 670 C C . MET A 1 83 ? -21.840 12.439 24.727 1.00 94.19 83 MET A C 1
ATOM 672 O O . MET A 1 83 ? -22.232 13.462 25.283 1.00 94.19 83 MET A O 1
ATOM 676 N N . GLY A 1 84 ? -21.432 12.454 23.456 1.00 91.31 84 GLY A N 1
ATOM 677 C CA . GLY A 1 84 ? -21.400 13.675 22.640 1.00 91.31 84 GLY A CA 1
ATOM 678 C C . GLY A 1 84 ? -20.266 14.659 22.974 1.00 91.31 84 GLY A C 1
ATOM 679 O O . GLY A 1 84 ? -20.025 15.576 22.197 1.00 91.31 84 GLY A O 1
ATOM 680 N N . LYS A 1 85 ? -19.497 14.446 24.054 1.00 94.00 85 LYS A N 1
ATOM 681 C CA . LYS A 1 85 ? -18.375 15.323 24.459 1.00 94.00 85 LYS A CA 1
ATOM 682 C C . LYS A 1 85 ? -17.014 14.924 23.872 1.00 94.00 85 LYS A C 1
ATOM 684 O O . LYS A 1 85 ? -15.978 15.445 24.266 1.00 94.00 85 LYS A O 1
ATOM 689 N N . GLY A 1 86 ? -16.997 13.983 22.926 1.00 92.50 86 GLY A N 1
ATOM 690 C CA . GLY A 1 86 ? -15.784 13.545 22.222 1.00 92.50 86 GLY A CA 1
ATOM 691 C C . GLY A 1 86 ? -14.989 12.413 22.888 1.00 92.50 86 GLY A C 1
ATOM 692 O O . GLY A 1 86 ? -14.003 11.968 22.300 1.00 92.50 86 GLY A O 1
ATOM 693 N N . VAL A 1 87 ? -15.423 11.892 24.044 1.00 96.06 87 VAL A N 1
ATOM 694 C CA . VAL A 1 87 ? -14.752 10.781 24.756 1.00 96.06 87 VAL A CA 1
ATOM 695 C C . VAL A 1 87 ? -14.648 9.522 23.890 1.00 96.06 87 VAL A C 1
ATOM 697 O O . VAL A 1 87 ? -13.548 9.013 23.684 1.00 96.06 87 VAL A O 1
ATOM 700 N N . GLY A 1 88 ? -15.755 9.075 23.285 1.00 95.56 88 GLY A N 1
ATOM 701 C CA . GLY A 1 88 ? -15.749 7.905 22.395 1.00 95.56 88 GLY A CA 1
ATOM 702 C C . GLY A 1 88 ? -14.821 8.079 21.188 1.00 95.56 88 GLY A C 1
ATOM 703 O O . GLY A 1 88 ? -14.027 7.196 20.877 1.00 95.56 88 GLY A O 1
ATOM 704 N N . LYS A 1 89 ? -14.831 9.263 20.552 1.00 93.75 89 LYS A N 1
ATOM 705 C CA . LYS A 1 89 ? -13.927 9.589 19.430 1.00 93.75 89 LYS A CA 1
ATOM 706 C C . LYS A 1 89 ? -12.460 9.538 19.854 1.00 93.75 89 LYS A C 1
ATOM 708 O O . LYS A 1 89 ? -11.610 9.149 19.060 1.00 93.75 89 LYS A O 1
ATOM 713 N N . LYS A 1 90 ? -12.153 9.947 21.084 1.00 93.25 90 LYS A N 1
ATOM 714 C CA . LYS A 1 90 ? -10.798 9.924 21.633 1.00 93.25 90 LYS A CA 1
ATOM 715 C C . LYS A 1 90 ? -10.304 8.504 21.888 1.00 93.25 90 LYS A C 1
ATOM 717 O O . LYS A 1 90 ? -9.205 8.181 21.447 1.00 93.25 90 LYS A O 1
ATOM 722 N N . LEU A 1 91 ? -11.121 7.678 22.543 1.00 97.06 91 LEU A N 1
ATOM 723 C CA . LEU A 1 91 ? -10.834 6.260 22.765 1.00 97.06 91 LEU A CA 1
ATOM 724 C C . LEU A 1 91 ? -10.626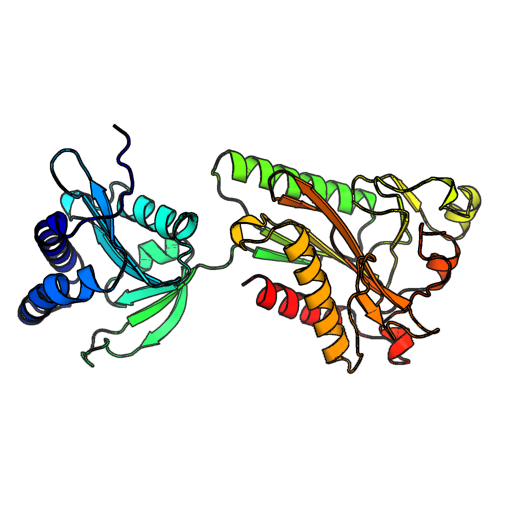 5.541 21.431 1.00 97.06 91 LEU A C 1
ATOM 726 O O . LEU A 1 91 ? -9.563 4.977 21.212 1.00 97.06 91 LEU A O 1
ATOM 730 N N . LEU A 1 92 ? -11.559 5.674 20.483 1.00 94.94 92 LEU A N 1
ATOM 731 C CA . LEU A 1 92 ? -11.438 5.016 19.181 1.00 94.94 92 LEU A CA 1
ATOM 732 C C . LEU A 1 92 ? -10.216 5.496 18.379 1.00 94.94 92 LEU A C 1
ATOM 734 O O . LEU A 1 92 ? -9.529 4.684 17.770 1.00 94.94 92 LEU A O 1
ATOM 738 N N . LYS A 1 93 ? -9.879 6.794 18.410 1.00 89.00 93 LYS A N 1
ATOM 739 C CA . LYS A 1 93 ? -8.632 7.286 17.795 1.00 89.00 93 LYS A CA 1
ATOM 740 C C . LYS A 1 93 ? -7.391 6.657 18.427 1.00 89.00 93 LYS A C 1
ATOM 742 O O . LYS A 1 93 ? -6.468 6.300 17.703 1.00 89.00 93 LYS A O 1
ATOM 747 N N . TYR A 1 94 ? -7.359 6.521 19.752 1.00 90.50 94 TYR A N 1
ATOM 748 C CA . TYR A 1 94 ? -6.266 5.829 20.434 1.00 90.50 94 TYR A CA 1
ATOM 749 C C . TYR A 1 94 ? -6.236 4.342 20.060 1.00 90.50 94 TYR A C 1
ATOM 751 O O . TYR A 1 94 ? -5.172 3.819 19.746 1.00 90.50 94 TYR A O 1
ATOM 759 N N . ALA A 1 95 ? -7.394 3.681 19.996 1.00 93.81 95 ALA A N 1
ATOM 760 C CA . ALA A 1 95 ? -7.500 2.289 19.573 1.00 93.81 95 ALA A CA 1
ATOM 761 C C . ALA A 1 95 ? -6.904 2.079 18.172 1.00 93.81 95 ALA A C 1
ATOM 763 O O . ALA A 1 95 ? -6.076 1.197 17.980 1.00 93.81 95 ALA A O 1
ATOM 764 N N . ILE A 1 96 ? -7.260 2.932 17.207 1.00 87.12 96 ILE A N 1
ATOM 765 C CA . ILE A 1 96 ? -6.787 2.842 15.817 1.00 87.12 96 ILE A CA 1
ATOM 766 C C . ILE A 1 96 ? -5.287 3.143 15.711 1.00 87.12 96 ILE A C 1
ATOM 768 O O . ILE A 1 96 ? -4.565 2.416 15.024 1.00 87.12 96 ILE A O 1
ATOM 772 N N . ASN A 1 97 ? -4.825 4.208 16.374 1.00 80.31 97 ASN A N 1
ATOM 773 C CA . ASN A 1 97 ? -3.481 4.756 16.167 1.00 80.31 97 ASN A CA 1
ATOM 774 C C . ASN A 1 97 ? -2.423 4.113 17.070 1.00 80.31 97 ASN A C 1
ATOM 776 O O . ASN A 1 97 ? -1.284 3.930 16.652 1.00 80.31 97 ASN A O 1
ATOM 780 N N . SER A 1 98 ? -2.779 3.803 18.316 1.00 82.44 98 SER A N 1
ATOM 781 C CA . SER A 1 98 ? -1.852 3.298 19.335 1.00 82.44 98 SER A CA 1
ATOM 782 C C . SER A 1 98 ? -1.997 1.796 19.555 1.00 82.44 98 SER A C 1
ATOM 784 O O . SER A 1 98 ? -0.993 1.125 19.779 1.00 82.44 98 SER A O 1
ATOM 786 N N . CYS A 1 99 ? -3.216 1.262 19.446 1.00 84.94 99 CYS A N 1
ATOM 787 C CA . CYS A 1 99 ? -3.493 -0.165 19.648 1.00 84.94 99 CYS A CA 1
ATOM 788 C C . CYS A 1 99 ? -3.731 -0.937 18.342 1.00 84.94 99 CYS A C 1
ATOM 790 O O . CYS A 1 99 ? -3.871 -2.151 18.387 1.00 84.94 99 CYS A O 1
ATOM 792 N N . ARG A 1 100 ? -3.727 -0.254 17.187 1.00 81.88 100 ARG A N 1
ATOM 793 C CA . ARG A 1 100 ? -3.851 -0.844 15.841 1.00 81.88 100 ARG A CA 1
ATOM 794 C C . ARG A 1 100 ? -5.180 -1.552 15.565 1.00 81.88 100 ARG A C 1
ATOM 796 O O . ARG A 1 100 ? -5.246 -2.423 14.707 1.00 81.88 100 ARG A O 1
ATOM 803 N N . VAL A 1 101 ? -6.256 -1.130 16.223 1.00 92.31 101 VAL A N 1
ATOM 804 C CA . VAL A 1 101 ? -7.601 -1.644 15.946 1.00 92.31 101 VAL A CA 1
ATOM 805 C C . VAL A 1 101 ? -8.000 -1.372 14.496 1.00 92.31 101 VAL A C 1
ATOM 807 O O . VAL A 1 101 ? -7.858 -0.249 13.992 1.00 92.31 101 VAL A O 1
ATOM 810 N N . ARG A 1 102 ? -8.543 -2.398 13.843 1.00 91.94 102 ARG A N 1
ATOM 811 C CA . ARG A 1 102 ? -9.135 -2.347 12.501 1.00 91.94 102 ARG A CA 1
ATOM 812 C C . ARG A 1 102 ? -10.539 -2.930 12.454 1.00 91.94 102 ARG A C 1
ATOM 814 O O . ARG A 1 102 ? -11.260 -2.593 11.520 1.00 91.94 102 ARG A O 1
ATOM 821 N N . TYR A 1 103 ? -10.949 -3.717 13.443 1.00 96.19 103 TYR A N 1
ATOM 822 C CA . TYR A 1 103 ? -12.261 -4.354 13.473 1.00 96.19 103 TYR A CA 1
ATOM 823 C C . TYR A 1 103 ? -13.072 -3.907 14.685 1.00 96.19 103 TYR A C 1
ATOM 825 O O . TYR A 1 103 ? -12.520 -3.544 15.726 1.00 96.19 103 TYR A O 1
ATOM 833 N N . VAL A 1 104 ? -14.390 -3.882 14.523 1.00 97.69 104 VAL A N 1
ATOM 834 C CA . VAL A 1 104 ? -15.336 -3.657 15.613 1.00 97.69 104 VAL A CA 1
ATOM 835 C C . VAL A 1 104 ? -16.647 -4.354 15.303 1.00 97.69 104 VAL A C 1
ATOM 837 O O . VAL A 1 104 ? -17.130 -4.300 14.169 1.00 97.69 104 VAL A O 1
ATOM 840 N N . ASP A 1 105 ? -17.237 -4.933 16.338 1.00 96.75 105 ASP A N 1
ATOM 841 C CA . ASP A 1 105 ? -18.584 -5.475 16.296 1.00 96.75 105 ASP A CA 1
ATOM 842 C C . ASP A 1 105 ? -19.554 -4.524 16.986 1.00 96.75 105 ASP A C 1
ATOM 844 O O . ASP A 1 105 ? -19.237 -3.869 17.981 1.00 96.75 105 ASP A O 1
ATOM 848 N N . VAL A 1 106 ? -20.757 -4.412 16.433 1.00 96.56 106 VAL A N 1
ATOM 849 C CA . VAL A 1 106 ? -21.806 -3.565 16.999 1.00 96.56 106 VAL A CA 1
ATOM 850 C C . VAL A 1 106 ? -23.162 -4.222 16.811 1.00 96.56 106 VAL A C 1
ATOM 852 O O . VAL A 1 106 ? -23.444 -4.777 15.750 1.00 96.56 106 VAL A O 1
ATOM 855 N N . ASN A 1 107 ? -24.026 -4.140 17.824 1.00 96.75 107 ASN A N 1
ATOM 856 C CA . ASN A 1 107 ? -25.415 -4.559 17.664 1.00 96.75 107 ASN A CA 1
ATOM 857 C C . ASN A 1 107 ? -26.086 -3.735 16.562 1.00 96.75 107 ASN A C 1
ATOM 859 O O . ASN A 1 107 ? -26.052 -2.503 16.597 1.00 96.75 107 ASN A O 1
ATOM 863 N N . GLU A 1 108 ? -26.739 -4.410 15.618 1.00 96.69 108 GLU A N 1
ATOM 864 C CA . GLU A 1 108 ? -27.417 -3.775 14.482 1.00 96.69 108 GLU A CA 1
ATOM 865 C C . GLU A 1 108 ? -28.470 -2.756 14.942 1.00 96.69 108 GLU A C 1
ATOM 867 O O . GLU A 1 108 ? -28.602 -1.687 14.351 1.00 96.69 108 GLU A O 1
ATOM 872 N N . GLN A 1 109 ? -29.169 -3.050 16.043 1.00 97.06 109 GLN A N 1
ATOM 873 C CA . GLN A 1 109 ? -30.185 -2.167 16.620 1.00 97.06 109 GLN A CA 1
ATOM 874 C C . GLN A 1 109 ? -29.606 -0.920 17.314 1.00 97.06 109 GLN A C 1
ATOM 876 O O . GLN A 1 109 ? -30.351 0.013 17.615 1.00 97.06 109 GLN A O 1
ATOM 881 N N . ASN A 1 110 ? -28.298 -0.873 17.590 1.00 95.81 110 ASN A N 1
ATOM 882 C CA . ASN A 1 110 ? -27.645 0.304 18.161 1.00 95.81 110 ASN A CA 1
ATOM 883 C C . ASN A 1 110 ? -27.230 1.275 17.040 1.00 95.81 110 ASN A C 1
ATOM 885 O O . ASN A 1 110 ? -26.048 1.440 16.722 1.00 95.81 110 ASN A O 1
ATOM 889 N N . GLU A 1 111 ? -28.222 1.935 16.432 1.00 94.75 111 GLU A N 1
ATOM 890 C CA . GLU A 1 111 ? -28.027 2.846 15.294 1.00 94.75 111 GLU A CA 1
ATOM 891 C C . GLU A 1 111 ? -27.057 3.994 15.607 1.00 94.75 111 GLU A C 1
ATOM 893 O O . GLU A 1 111 ? -26.310 4.441 14.733 1.00 94.75 111 GLU A O 1
ATOM 898 N N . GLN A 1 112 ? -27.021 4.454 16.863 1.00 93.81 112 GLN A N 1
ATOM 899 C CA . GLN A 1 112 ? -26.108 5.506 17.302 1.00 93.81 112 GLN A CA 1
ATOM 900 C C . GLN A 1 112 ? -24.647 5.045 17.241 1.00 93.81 112 GLN A C 1
ATOM 902 O O . GLN A 1 112 ? -23.806 5.750 16.674 1.00 93.81 112 GLN A O 1
ATOM 907 N N . ALA A 1 113 ? -24.332 3.874 17.805 1.00 94.75 113 ALA A N 1
ATOM 908 C CA . ALA A 1 113 ? -22.985 3.311 17.755 1.00 94.75 113 ALA A CA 1
ATOM 909 C C . ALA A 1 113 ? -22.594 2.945 16.316 1.00 94.75 113 ALA A C 1
ATOM 911 O O . ALA A 1 113 ? -21.509 3.305 15.856 1.00 94.75 113 ALA A O 1
ATOM 912 N N . TYR A 1 114 ? -23.507 2.327 15.562 1.00 95.88 114 TYR A N 1
ATOM 913 C CA . TYR A 1 114 ? -23.297 2.030 14.146 1.00 95.88 114 TYR A CA 1
ATOM 914 C C . TYR A 1 114 ? -22.975 3.297 13.331 1.00 95.88 114 TYR A C 1
ATOM 916 O O . TYR A 1 114 ? -21.988 3.339 12.588 1.00 95.88 114 TYR A O 1
ATOM 924 N N . GLY A 1 115 ? -23.755 4.367 13.515 1.00 94.44 115 GLY A N 1
ATOM 925 C CA . GLY A 1 115 ? -23.524 5.668 12.890 1.00 94.44 115 GLY A CA 1
ATOM 926 C C . GLY A 1 115 ? -22.184 6.292 13.293 1.00 94.44 115 GLY A C 1
ATOM 927 O O . GLY A 1 115 ? -21.468 6.821 12.438 1.00 94.44 115 GLY A O 1
ATOM 928 N N . PHE A 1 116 ? -21.804 6.172 14.569 1.00 94.62 116 PHE A N 1
ATOM 929 C CA . PHE A 1 116 ? -20.513 6.623 15.092 1.00 94.62 116 PHE A CA 1
ATOM 930 C C . PHE A 1 116 ? -19.330 5.936 14.391 1.00 94.62 116 PHE A C 1
ATOM 932 O O . PHE A 1 116 ? -18.443 6.631 13.883 1.00 94.62 116 PHE A O 1
ATOM 939 N N . TYR A 1 117 ? -19.332 4.603 14.286 1.00 96.00 117 TYR A N 1
ATOM 940 C CA . TYR A 1 117 ? -18.262 3.863 13.605 1.00 96.00 117 TYR A CA 1
ATOM 941 C C . TYR A 1 117 ? -18.219 4.173 12.106 1.00 96.00 117 TYR A C 1
ATOM 943 O O . TYR A 1 117 ? -17.144 4.413 1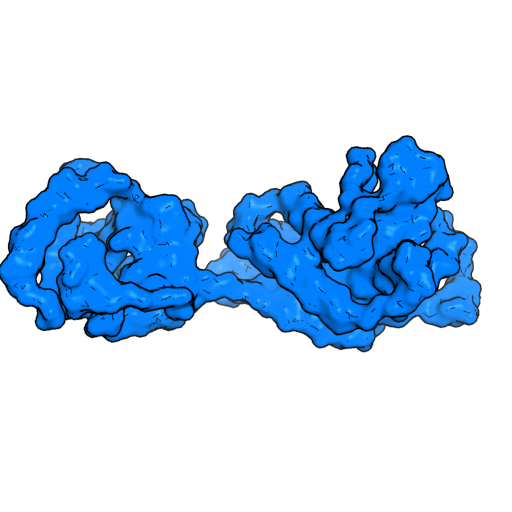1.548 1.00 96.00 117 TYR A O 1
ATOM 951 N N . ARG A 1 118 ? -19.381 4.262 11.447 1.00 93.06 118 ARG A N 1
ATOM 952 C CA . ARG A 1 118 ? -19.456 4.618 10.022 1.00 93.06 118 ARG A CA 1
ATOM 953 C C . ARG A 1 118 ? -18.911 6.002 9.714 1.00 93.06 118 ARG A C 1
ATOM 955 O O . ARG A 1 118 ? -18.213 6.165 8.714 1.00 93.06 118 ARG A O 1
ATOM 962 N N . HIS A 1 119 ? -19.219 6.992 10.550 1.00 88.00 119 HIS A N 1
ATOM 963 C CA . HIS A 1 119 ? -18.679 8.343 10.401 1.00 88.00 119 HIS A CA 1
ATOM 964 C C . HIS A 1 119 ? -17.149 8.368 10.550 1.00 88.00 119 HIS A C 1
ATOM 966 O O . HIS A 1 119 ? -16.482 9.214 9.961 1.00 88.00 119 HIS A O 1
ATOM 972 N N . LEU A 1 120 ? -16.589 7.420 11.304 1.00 85.12 120 LEU A N 1
ATOM 973 C CA . LEU A 1 120 ? -15.151 7.281 11.532 1.00 85.12 120 LEU A CA 1
ATOM 974 C C . LEU A 1 120 ? -14.460 6.306 10.567 1.00 85.12 120 LEU A C 1
ATOM 976 O O . LEU A 1 120 ? -13.291 5.993 10.758 1.00 85.12 120 LEU A O 1
ATOM 980 N N . GLY A 1 121 ? -15.147 5.890 9.498 1.00 86.12 121 GLY A N 1
ATOM 981 C CA . GLY A 1 121 ? -14.542 5.184 8.367 1.00 86.12 121 GLY A CA 1
ATOM 982 C C . GLY A 1 121 ? -14.755 3.673 8.352 1.00 86.12 121 GLY A C 1
ATOM 983 O O . GLY A 1 121 ? -14.325 3.021 7.404 1.00 86.12 121 GLY A O 1
ATOM 984 N N . PHE A 1 122 ? -15.446 3.104 9.337 1.00 92.00 122 PHE A N 1
ATOM 985 C CA . PHE A 1 122 ? -15.759 1.678 9.343 1.00 92.00 122 PHE A CA 1
ATOM 986 C C . PHE A 1 122 ? -16.846 1.312 8.316 1.00 92.00 122 PHE A C 1
ATOM 988 O O . PHE A 1 122 ? -17.765 2.090 8.032 1.00 92.00 122 PHE A O 1
ATOM 995 N N . LYS A 1 123 ? -16.738 0.111 7.741 1.00 91.56 123 LYS A N 1
ATOM 996 C CA . LYS A 1 123 ? -17.666 -0.469 6.761 1.00 91.56 123 LYS A CA 1
ATOM 997 C C . LYS A 1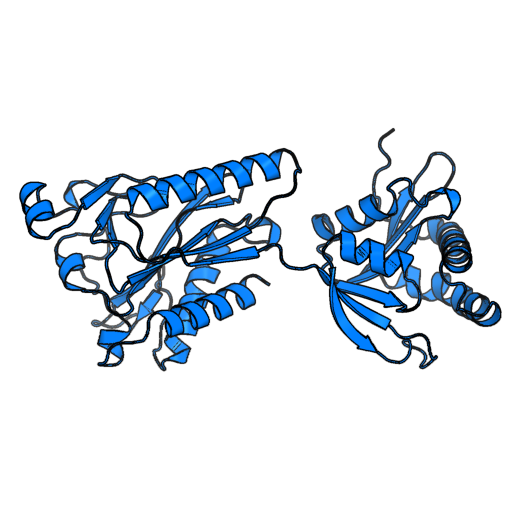 123 ? -18.090 -1.859 7.205 1.00 91.56 123 LYS A C 1
ATOM 999 O O . LYS A 1 123 ? -17.266 -2.608 7.711 1.00 91.56 123 LYS A O 1
ATOM 1004 N N . VAL A 1 124 ? -19.359 -2.191 6.979 1.00 95.12 124 VAL A N 1
ATOM 1005 C CA . VAL A 1 124 ? -19.894 -3.532 7.246 1.00 95.12 124 VAL A CA 1
ATOM 1006 C C . VAL A 1 124 ? -19.236 -4.525 6.292 1.00 95.12 124 VAL A C 1
ATOM 1008 O O . VAL A 1 124 ? -19.237 -4.297 5.082 1.00 95.12 124 VAL A O 1
ATOM 1011 N N . ILE A 1 125 ? -18.686 -5.598 6.850 1.00 94.88 125 ILE A N 1
ATOM 1012 C CA . ILE A 1 125 ? -18.080 -6.722 6.123 1.00 94.88 125 ILE A CA 1
ATOM 1013 C C . ILE A 1 125 ? -18.800 -8.050 6.388 1.00 94.88 125 ILE A C 1
ATOM 1015 O O . ILE A 1 125 ? -18.593 -9.006 5.650 1.00 94.88 125 ILE A O 1
ATOM 1019 N N . GLY A 1 126 ? -19.666 -8.106 7.402 1.00 95.31 126 GLY A N 1
ATOM 1020 C CA . GLY A 1 126 ? -20.443 -9.292 7.748 1.00 95.31 126 GLY A CA 1
ATOM 1021 C C . GLY A 1 126 ? -21.579 -8.972 8.717 1.00 95.31 126 GLY A C 1
ATOM 1022 O O . GLY A 1 126 ? -21.669 -7.854 9.234 1.00 95.31 126 GLY A O 1
ATOM 1023 N N . ARG A 1 127 ? -22.450 -9.959 8.940 1.00 97.69 127 ARG A N 1
ATOM 1024 C CA . ARG A 1 127 ? -23.564 -9.877 9.885 1.00 97.69 127 ARG A CA 1
ATOM 1025 C C . ARG A 1 127 ? -23.914 -11.259 10.422 1.00 97.69 127 ARG A C 1
ATOM 1027 O O . ARG A 1 127 ? -24.251 -12.135 9.626 1.00 97.69 127 ARG A O 1
ATOM 1034 N N . ASP A 1 128 ? -23.990 -11.374 11.738 1.00 97.75 128 ASP A N 1
ATOM 1035 C CA . ASP A 1 128 ? -24.565 -12.527 12.423 1.00 97.75 128 ASP A CA 1
ATOM 1036 C C . ASP A 1 128 ? -26.011 -12.245 12.844 1.00 97.75 128 ASP A C 1
ATOM 1038 O O . ASP A 1 128 ? -26.386 -11.121 13.183 1.00 97.75 128 ASP A O 1
ATOM 1042 N N . ALA A 1 129 ? -26.864 -13.270 12.781 1.00 96.75 129 ALA A N 1
ATOM 1043 C CA . ALA A 1 129 ? -28.279 -13.147 13.142 1.00 96.75 129 ALA A CA 1
ATOM 1044 C C . ALA A 1 129 ? -28.518 -13.114 14.661 1.00 96.75 129 ALA A C 1
ATOM 1046 O O . ALA A 1 129 ? -29.571 -12.649 15.097 1.00 96.75 129 ALA A O 1
ATOM 1047 N N . THR A 1 130 ? -27.557 -13.602 15.443 1.00 95.69 130 THR A N 1
ATOM 1048 C CA . THR A 1 130 ? -27.617 -13.716 16.902 1.00 95.69 130 THR A CA 1
ATOM 1049 C C . THR A 1 130 ? -26.323 -13.215 17.531 1.00 95.69 130 THR A C 1
ATOM 1051 O O . THR A 1 130 ? -25.308 -13.113 16.846 1.00 95.69 130 THR A O 1
ATOM 1054 N N . ASP A 1 131 ? -26.347 -12.938 18.833 1.00 91.25 131 ASP A N 1
ATOM 1055 C CA . ASP A 1 131 ? -25.125 -12.681 19.598 1.00 91.25 131 ASP A CA 1
ATOM 1056 C C . ASP A 1 131 ? -24.354 -13.982 19.907 1.00 91.25 131 ASP A C 1
ATOM 1058 O O . ASP A 1 131 ? -24.767 -15.085 19.531 1.00 91.25 131 ASP A O 1
ATOM 1062 N N . ALA A 1 132 ? -23.237 -13.863 20.632 1.00 87.19 132 ALA A N 1
ATOM 1063 C CA . ALA A 1 132 ? -22.401 -15.000 21.028 1.00 87.19 132 ALA A CA 1
ATOM 1064 C C . ALA A 1 132 ? -23.115 -16.024 21.940 1.00 87.19 132 ALA A C 1
ATOM 1066 O O . ALA A 1 132 ? -22.651 -17.157 22.066 1.00 87.19 132 ALA A O 1
ATOM 1067 N N . SER A 1 133 ? -24.236 -15.646 22.565 1.00 88.00 133 SER A N 1
ATOM 1068 C CA . SER A 1 133 ? -25.070 -16.525 23.396 1.00 88.00 133 SER A CA 1
ATOM 1069 C C . SER A 1 133 ? -26.213 -17.177 22.605 1.00 88.00 133 SER A C 1
ATOM 1071 O O . SER A 1 133 ? -26.955 -17.983 23.166 1.00 88.00 133 SER A O 1
ATOM 1073 N N . GLY A 1 134 ? -26.370 -16.845 21.318 1.00 92.25 134 GLY A N 1
ATOM 1074 C CA . GLY A 1 134 ? -27.471 -17.309 20.474 1.00 92.25 134 GLY A CA 1
ATOM 1075 C C . GLY A 1 134 ? -28.768 -16.508 20.634 1.00 92.25 134 GLY A C 1
ATOM 1076 O O . GLY A 1 134 ? -29.803 -16.914 20.106 1.00 92.25 134 GLY A O 1
ATOM 1077 N N . GLU A 1 135 ? -28.740 -15.375 21.339 1.00 92.69 135 GLU A N 1
ATOM 1078 C CA . GLU A 1 135 ? -29.907 -14.509 21.512 1.00 92.69 135 GLU A CA 1
ATOM 1079 C C . GLU A 1 135 ? -30.140 -13.651 20.254 1.00 92.69 135 GLU A C 1
ATOM 1081 O O . GLU A 1 135 ? -29.180 -13.325 19.549 1.00 92.69 135 GLU A O 1
ATOM 1086 N N . PRO A 1 136 ? -31.388 -13.242 19.942 1.00 95.00 136 PRO A N 1
ATOM 1087 C CA . PRO A 1 136 ? -31.744 -12.544 18.701 1.00 95.00 136 PRO A CA 1
ATOM 1088 C C . PRO A 1 136 ? -31.346 -11.054 18.716 1.00 95.00 136 PRO A C 1
ATOM 1090 O O . PRO A 1 136 ? -32.164 -10.162 18.476 1.00 95.00 136 PRO A O 1
ATOM 1093 N N . TYR A 1 137 ? -30.071 -10.780 18.985 1.00 94.75 137 TYR A N 1
ATOM 1094 C CA . TYR A 1 137 ? -29.4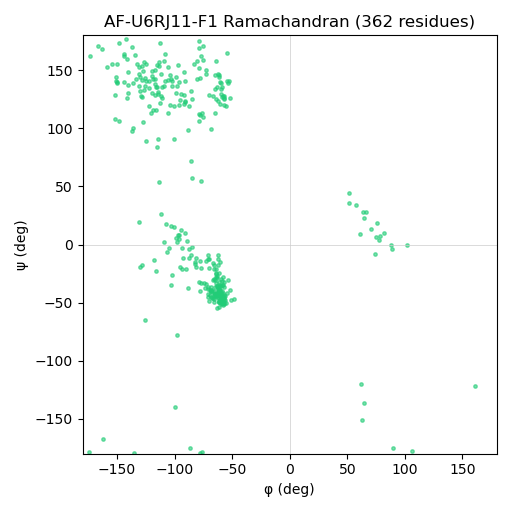42 -9.465 18.925 1.00 94.75 137 TYR A CA 1
ATOM 1095 C C . TYR A 1 137 ? -28.375 -9.469 17.819 1.00 94.75 137 TYR A C 1
ATOM 1097 O O . TYR A 1 137 ? -27.205 -9.714 18.112 1.00 94.75 137 TYR A O 1
ATOM 1105 N N . PRO A 1 138 ? -28.760 -9.233 16.549 1.00 96.25 138 PRO A N 1
ATOM 1106 C CA . PRO A 1 138 ? -27.841 -9.288 15.421 1.00 96.25 138 PRO A CA 1
ATOM 1107 C C . PRO A 1 138 ? -26.602 -8.416 15.611 1.00 96.25 138 PRO A C 1
ATOM 1109 O O . PRO A 1 138 ? -26.689 -7.283 16.100 1.00 96.25 138 PRO A O 1
ATOM 1112 N N . ILE A 1 139 ? -25.460 -8.933 15.168 1.00 97.50 139 ILE A N 1
ATOM 1113 C CA . ILE A 1 139 ? -24.163 -8.262 15.241 1.00 97.50 139 ILE A CA 1
ATOM 1114 C C . ILE A 1 139 ? -23.719 -7.909 13.828 1.00 97.50 139 ILE A C 1
ATOM 1116 O O . ILE A 1 139 ? -23.708 -8.755 12.938 1.00 97.50 139 ILE A O 1
ATOM 1120 N N . LEU A 1 140 ? -23.363 -6.646 13.610 1.00 97.75 140 LEU A N 1
ATOM 1121 C CA . LEU A 1 140 ? -22.668 -6.211 12.407 1.00 97.75 140 LEU A CA 1
ATOM 1122 C C . LEU A 1 140 ? -21.165 -6.275 12.662 1.00 97.75 140 LEU A C 1
ATOM 1124 O O . LEU A 1 140 ? -20.685 -5.646 13.605 1.00 97.75 140 LEU A O 1
ATOM 1128 N N . HIS A 1 141 ? -20.440 -6.938 11.762 1.00 97.25 141 HIS A N 1
ATOM 1129 C CA . HIS A 1 141 ? -18.979 -6.938 11.753 1.00 97.25 141 HIS A CA 1
ATOM 1130 C C . HIS A 1 141 ? -18.484 -5.814 10.861 1.00 97.25 141 HIS A C 1
ATOM 1132 O O . HIS A 1 141 ? -18.817 -5.759 9.668 1.00 97.25 141 HIS A O 1
ATOM 1138 N N . LEU A 1 142 ? -17.709 -4.891 11.423 1.00 96.75 142 LEU A N 1
ATOM 1139 C CA . LEU A 1 142 ? -17.201 -3.738 10.701 1.00 96.75 142 LEU A CA 1
ATOM 1140 C C . LEU A 1 142 ? -15.672 -3.757 10.626 1.00 96.75 142 LEU A C 1
ATOM 1142 O O . LEU A 1 142 ? -14.991 -3.977 11.621 1.00 96.75 142 LEU A O 1
ATOM 1146 N N . LYS A 1 143 ? -15.130 -3.414 9.453 1.00 93.25 143 LYS A N 1
ATOM 1147 C CA . LYS A 1 143 ? -13.699 -3.154 9.237 1.00 93.25 143 LYS A CA 1
ATOM 1148 C C . LYS A 1 143 ? -13.476 -1.672 8.951 1.00 93.25 143 LYS A C 1
ATOM 1150 O O . LYS A 1 143 ? -14.216 -1.068 8.168 1.00 93.25 143 LYS A O 1
ATOM 1155 N N . LEU A 1 144 ? -12.462 -1.072 9.566 1.00 88.62 144 LEU A N 1
ATOM 1156 C CA . LEU A 1 144 ? -11.993 0.268 9.239 1.00 88.62 144 LEU A CA 1
ATOM 1157 C C . LEU A 1 144 ? -11.538 0.266 7.781 1.00 88.62 144 LEU A C 1
ATOM 1159 O O . LEU A 1 144 ? -10.663 -0.509 7.399 1.00 88.62 144 LEU A O 1
ATOM 1163 N N . LYS A 1 145 ? -12.146 1.118 6.953 1.00 75.06 145 LYS A N 1
ATOM 1164 C CA . LYS A 1 145 ? -11.761 1.228 5.550 1.00 75.06 145 LYS A CA 1
ATOM 1165 C C . LYS A 1 145 ? -10.308 1.696 5.472 1.00 75.06 145 LYS A C 1
ATOM 1167 O O . LYS A 1 145 ? -9.984 2.771 5.974 1.00 75.06 145 LYS A O 1
ATOM 1172 N N . GLU A 1 146 ? -9.468 0.916 4.801 1.00 68.81 146 GLU A N 1
ATOM 1173 C CA . GLU A 1 146 ? -8.123 1.350 4.434 1.00 68.81 146 GLU A CA 1
ATOM 1174 C C . GLU A 1 146 ? -8.221 2.634 3.611 1.00 68.81 146 GLU A C 1
ATOM 1176 O O . GLU A 1 146 ? -8.958 2.734 2.624 1.00 68.81 146 GLU A O 1
ATOM 1181 N N . ASN A 1 147 ? -7.511 3.659 4.063 1.00 70.44 147 ASN A N 1
ATOM 1182 C CA . ASN A 1 147 ? -7.553 4.985 3.474 1.00 70.44 147 ASN A CA 1
ATOM 1183 C C . ASN A 1 147 ? -6.574 5.072 2.298 1.00 70.44 147 ASN A C 1
ATOM 1185 O O . ASN A 1 147 ? -5.636 5.867 2.320 1.00 70.44 147 ASN A O 1
ATOM 1189 N N . MET A 1 148 ? -6.754 4.179 1.322 1.00 86.00 148 MET A N 1
ATOM 1190 C CA . MET A 1 148 ? -5.892 4.029 0.157 1.00 86.00 148 MET A CA 1
ATOM 1191 C C . MET A 1 148 ? -6.689 4.247 -1.131 1.00 86.00 148 MET A C 1
ATOM 1193 O O . MET A 1 148 ? -7.564 3.454 -1.487 1.00 86.00 148 MET A O 1
ATOM 1197 N N . LYS A 1 149 ? -6.379 5.331 -1.843 1.00 92.94 149 LYS A N 1
ATOM 1198 C CA . LYS A 1 149 ? -6.866 5.590 -3.197 1.00 92.94 149 LYS A CA 1
ATOM 1199 C C . LYS A 1 149 ? -6.043 4.811 -4.204 1.00 92.94 149 LYS A C 1
ATOM 1201 O O . LYS A 1 149 ? -4.821 4.754 -4.095 1.00 92.94 149 LYS A O 1
ATOM 1206 N N . ILE A 1 150 ? -6.698 4.302 -5.236 1.00 95.19 150 ILE A N 1
ATOM 1207 C CA . ILE A 1 150 ? -6.021 3.713 -6.388 1.00 95.19 150 ILE A CA 1
ATOM 1208 C C . ILE A 1 150 ? -6.366 4.552 -7.611 1.00 95.19 150 ILE A C 1
ATOM 1210 O O . ILE A 1 150 ? -7.538 4.840 -7.858 1.00 95.19 150 ILE A O 1
ATOM 1214 N N . GLU A 1 151 ? -5.347 4.973 -8.348 1.00 97.19 151 GLU A N 1
ATOM 1215 C CA . GLU A 1 151 ? -5.476 5.850 -9.507 1.00 97.19 151 GLU A CA 1
ATOM 1216 C C . GLU A 1 151 ? -4.711 5.255 -10.691 1.00 97.19 151 GLU A C 1
ATOM 1218 O O . GLU A 1 151 ? -3.649 4.661 -10.521 1.00 97.19 151 GLU A O 1
ATOM 1223 N N . ASN A 1 152 ? -5.243 5.434 -11.898 1.00 97.81 152 ASN A N 1
ATOM 1224 C CA . ASN A 1 152 ? -4.534 5.163 -13.142 1.00 97.81 152 ASN A CA 1
ATOM 1225 C C . ASN A 1 152 ? -4.448 6.487 -13.906 1.00 97.81 152 ASN A C 1
ATOM 1227 O O . ASN A 1 152 ? -5.473 7.081 -14.242 1.00 97.81 152 ASN A O 1
ATOM 1231 N N . TRP A 1 153 ? -3.235 6.987 -14.110 1.00 98.50 153 TRP A N 1
ATOM 1232 C CA . TRP A 1 153 ? -2.986 8.237 -14.824 1.00 98.50 153 TRP A CA 1
ATOM 1233 C C . TRP A 1 153 ? -2.848 8.045 -16.339 1.00 98.50 153 TRP A C 1
ATOM 1235 O O . TRP A 1 153 ? -2.730 9.035 -17.058 1.00 98.50 153 TRP A O 1
ATOM 1245 N N . GLY A 1 154 ? -2.882 6.804 -16.831 1.00 98.00 154 GLY A N 1
ATOM 1246 C CA . GLY A 1 154 ? -2.636 6.484 -18.232 1.00 98.00 154 GLY A CA 1
ATOM 1247 C C . GLY A 1 154 ? -1.199 6.819 -18.622 1.00 98.00 154 GLY A C 1
ATOM 1248 O O . GLY A 1 154 ? -0.264 6.538 -17.874 1.00 98.00 154 GLY A O 1
ATOM 1249 N N . THR A 1 155 ? -1.015 7.441 -19.785 1.00 98.12 155 THR A N 1
ATOM 1250 C CA . THR A 1 155 ? 0.301 7.895 -20.247 1.00 98.12 155 THR A CA 1
ATOM 1251 C C . THR A 1 155 ? 0.518 9.365 -19.905 1.00 98.12 155 THR A C 1
ATOM 1253 O O . THR A 1 155 ? -0.223 10.224 -20.382 1.00 98.12 155 THR A O 1
ATOM 1256 N N . VAL A 1 156 ? 1.554 9.672 -19.120 1.00 98.44 156 VAL A N 1
ATOM 1257 C CA . VAL A 1 156 ? 1.860 11.046 -18.681 1.00 98.44 156 VAL A CA 1
ATOM 1258 C C . VAL A 1 156 ? 3.338 11.370 -18.922 1.00 98.44 156 VAL A C 1
ATOM 1260 O O . VAL A 1 156 ? 4.191 10.535 -18.612 1.00 98.44 156 VAL A O 1
ATOM 1263 N N . PRO A 1 157 ? 3.693 12.563 -19.437 1.00 98.19 157 PRO A N 1
ATOM 1264 C CA . PRO A 1 157 ? 5.080 13.021 -19.477 1.00 98.19 157 PRO A CA 1
ATOM 1265 C C . PRO A 1 157 ? 5.739 12.976 -18.094 1.00 98.19 157 PRO A C 1
ATOM 1267 O O . PRO A 1 157 ? 5.138 13.352 -17.087 1.00 98.19 157 PRO A O 1
ATOM 1270 N N . TYR A 1 158 ? 6.998 12.540 -18.032 1.00 97.62 158 TYR A N 1
ATOM 1271 C CA . TYR A 1 158 ? 7.662 12.282 -16.752 1.00 97.62 158 TYR A CA 1
ATOM 1272 C C . TYR A 1 158 ? 7.710 13.512 -15.829 1.00 97.62 158 TYR A C 1
ATOM 1274 O O . TYR A 1 158 ? 7.454 13.392 -14.633 1.00 97.62 158 TYR A O 1
ATOM 1282 N N . SER A 1 159 ? 7.993 14.701 -16.372 1.00 96.38 159 SER A N 1
ATOM 1283 C CA . SER A 1 159 ? 8.048 15.944 -15.592 1.00 96.38 159 SER A CA 1
ATOM 1284 C C . SER A 1 159 ? 6.716 16.279 -14.920 1.00 96.38 159 SER A C 1
ATOM 1286 O O . SER A 1 159 ? 6.696 16.647 -13.749 1.00 96.38 159 SER A O 1
ATOM 1288 N N . GLU A 1 160 ? 5.605 16.097 -15.633 1.00 98.06 160 GLU A N 1
ATOM 1289 C CA . GLU A 1 160 ? 4.264 16.347 -15.108 1.00 98.06 160 GLU A CA 1
ATOM 1290 C C . GLU A 1 160 ? 3.894 15.319 -14.031 1.00 98.06 160 GLU A C 1
ATOM 1292 O O . GLU A 1 160 ? 3.392 15.676 -12.965 1.00 98.06 160 GLU A O 1
ATOM 1297 N N . ALA A 1 161 ? 4.192 14.037 -14.261 1.00 98.19 161 ALA A N 1
ATOM 1298 C CA . ALA A 1 161 ? 3.982 13.002 -13.254 1.00 98.19 161 ALA A CA 1
ATOM 1299 C C . ALA A 1 161 ? 4.825 13.254 -11.990 1.00 98.19 161 ALA A C 1
ATOM 1301 O O . ALA A 1 161 ? 4.355 13.015 -10.878 1.00 98.19 161 ALA A O 1
ATOM 1302 N N . TRP A 1 162 ? 6.056 13.748 -12.139 1.00 97.62 162 TRP A N 1
ATOM 1303 C CA . TRP A 1 162 ? 6.931 14.086 -11.016 1.00 97.62 162 TRP A CA 1
ATOM 1304 C C . TRP A 1 162 ? 6.422 15.292 -10.214 1.00 97.62 162 TRP A C 1
ATOM 1306 O O . TRP A 1 162 ? 6.427 15.251 -8.981 1.00 97.62 162 TRP A O 1
ATOM 1316 N N . GLU A 1 163 ? 5.905 16.326 -10.879 1.00 97.88 163 GLU A N 1
ATOM 1317 C CA . GLU A 1 163 ? 5.246 17.458 -10.219 1.00 97.88 163 GLU A CA 1
ATOM 1318 C C . GLU A 1 163 ? 4.006 17.003 -9.435 1.00 97.88 163 GLU A C 1
ATOM 1320 O O . GLU A 1 163 ? 3.894 17.278 -8.238 1.00 97.88 163 GLU A O 1
ATOM 1325 N N . ARG A 1 164 ? 3.120 16.218 -10.066 1.00 98.31 164 ARG A N 1
ATOM 1326 C CA . ARG A 1 164 ? 1.926 15.656 -9.410 1.00 98.31 164 ARG A CA 1
ATOM 1327 C C . ARG A 1 164 ? 2.293 14.821 -8.181 1.00 98.31 164 ARG A C 1
ATOM 1329 O O . ARG A 1 164 ? 1.687 14.989 -7.124 1.00 98.31 164 ARG A O 1
ATOM 1336 N N . GLN A 1 165 ? 3.305 13.955 -8.292 1.00 98.25 165 GLN A N 1
ATOM 1337 C CA . GLN A 1 165 ? 3.825 13.186 -7.156 1.00 98.25 165 GLN A CA 1
ATOM 1338 C C . GLN A 1 165 ? 4.324 14.097 -6.031 1.00 98.25 165 GLN A C 1
ATOM 1340 O O . GLN A 1 165 ? 4.005 13.855 -4.871 1.00 98.25 165 GLN A O 1
ATOM 1345 N N . THR A 1 166 ? 5.070 15.152 -6.365 1.00 97.94 166 THR A N 1
ATOM 1346 C CA . THR A 1 166 ? 5.642 16.089 -5.389 1.00 97.94 166 THR A CA 1
ATOM 1347 C C . THR A 1 166 ? 4.552 16.823 -4.611 1.00 97.94 166 THR A C 1
ATOM 1349 O O . THR A 1 166 ? 4.636 16.927 -3.388 1.00 97.94 166 THR A O 1
ATOM 1352 N N . VAL A 1 167 ? 3.498 17.279 -5.294 1.00 98.25 167 VAL A N 1
ATOM 1353 C CA . VAL A 1 167 ? 2.338 17.918 -4.653 1.00 98.25 167 VAL A CA 1
ATOM 1354 C C . VAL A 1 167 ? 1.650 16.953 -3.687 1.00 98.25 167 VAL A C 1
ATOM 1356 O O . VAL A 1 167 ? 1.430 17.301 -2.528 1.00 98.25 167 VAL A O 1
ATOM 1359 N N . LEU A 1 168 ? 1.354 15.727 -4.133 1.00 98.06 168 LEU A N 1
ATOM 1360 C CA . LEU A 1 168 ? 0.689 14.715 -3.305 1.00 98.06 168 LEU A CA 1
ATOM 1361 C C . LEU A 1 168 ? 1.538 14.301 -2.098 1.00 98.06 168 LEU A C 1
ATOM 1363 O O . LEU A 1 168 ? 1.024 14.198 -0.987 1.00 98.06 168 LEU A O 1
ATOM 1367 N N . PHE A 1 169 ? 2.838 14.100 -2.308 1.00 98.31 169 PHE A N 1
ATOM 1368 C CA . PHE A 1 169 ? 3.797 13.768 -1.263 1.00 98.31 169 PHE A CA 1
ATOM 1369 C C . PHE A 1 169 ? 3.854 14.852 -0.183 1.00 98.31 169 PHE A C 1
ATOM 1371 O O . PHE A 1 169 ? 3.712 14.550 1.001 1.00 98.31 169 PHE A O 1
ATOM 1378 N N . ASN A 1 170 ? 4.026 16.114 -0.587 1.00 97.88 170 ASN A N 1
ATOM 1379 C CA . ASN A 1 170 ? 4.123 17.236 0.344 1.00 97.88 170 ASN A CA 1
ATOM 1380 C C . ASN A 1 170 ? 2.819 17.428 1.127 1.00 97.88 170 ASN A C 1
ATOM 1382 O O . ASN A 1 170 ? 2.867 17.571 2.346 1.00 97.88 170 ASN A O 1
ATOM 1386 N N . ALA A 1 171 ? 1.667 17.353 0.451 1.00 97.50 171 ALA A N 1
ATOM 1387 C CA . ALA A 1 171 ? 0.362 17.467 1.097 1.00 97.50 171 ALA A CA 1
ATOM 1388 C C . ALA A 1 171 ? 0.130 16.358 2.137 1.00 97.50 171 ALA A C 1
ATOM 1390 O O . ALA A 1 171 ? -0.411 16.620 3.211 1.00 97.50 171 ALA A O 1
ATOM 1391 N N . LEU A 1 172 ? 0.564 15.124 1.849 1.00 96.38 172 LEU A N 1
ATOM 1392 C CA . LEU A 1 172 ? 0.464 14.014 2.796 1.00 96.38 172 LEU A CA 1
ATOM 1393 C C . LEU A 1 172 ? 1.370 14.245 4.013 1.00 96.38 172 LEU A C 1
ATOM 1395 O O . LEU A 1 172 ? 0.918 14.083 5.146 1.00 96.38 172 LEU A O 1
ATOM 1399 N N . VAL A 1 173 ? 2.626 14.659 3.798 1.00 97.00 173 VAL A N 1
ATOM 1400 C CA . VAL A 1 173 ? 3.569 14.981 4.885 1.00 97.00 173 VAL A CA 1
ATOM 1401 C C . VAL A 1 173 ? 3.010 16.080 5.792 1.00 97.00 173 VAL A C 1
ATOM 1403 O O . VAL A 1 173 ? 3.004 15.906 7.010 1.00 97.00 173 VAL A O 1
ATOM 1406 N N . GLU A 1 174 ? 2.515 17.177 5.215 1.00 96.69 174 GLU A N 1
ATOM 1407 C CA . GLU A 1 174 ? 1.939 18.306 5.955 1.00 96.69 174 GLU A CA 1
ATOM 1408 C C . GLU A 1 174 ? 0.718 17.869 6.773 1.00 96.69 174 GLU A C 1
ATOM 1410 O O . GLU A 1 174 ? 0.697 18.020 7.996 1.00 96.69 174 GLU A O 1
ATOM 1415 N N . ALA A 1 175 ? -0.267 17.234 6.128 1.00 91.62 175 ALA A N 1
ATOM 1416 C CA . ALA A 1 175 ? -1.481 16.786 6.801 1.00 91.62 175 ALA A CA 1
ATOM 1417 C C . ALA A 1 175 ? -1.180 15.805 7.944 1.00 91.62 175 ALA A C 1
ATOM 1419 O O . ALA A 1 175 ? -1.770 15.910 9.021 1.00 91.62 175 ALA A O 1
ATOM 1420 N N . LYS A 1 176 ? -0.221 14.891 7.745 1.00 89.19 176 LYS A N 1
ATOM 1421 C CA . LYS A 1 176 ? 0.243 13.971 8.785 1.00 89.19 176 LYS A CA 1
ATOM 1422 C C . LYS A 1 176 ? 0.839 14.716 9.980 1.00 89.19 176 LYS A C 1
ATOM 1424 O O . LYS A 1 176 ? 0.472 14.422 11.116 1.00 89.19 176 LYS A O 1
ATOM 1429 N N . GLN A 1 177 ? 1.751 15.657 9.742 1.00 88.56 177 GLN A N 1
ATOM 1430 C CA . GLN A 1 177 ? 2.412 16.413 10.811 1.00 88.56 177 GLN A CA 1
ATOM 1431 C C . GLN A 1 177 ? 1.422 17.254 11.624 1.00 88.56 177 GLN A C 1
ATOM 1433 O O . GLN A 1 177 ? 1.556 17.367 12.841 1.00 88.56 177 GLN A O 1
ATOM 1438 N N . GLU A 1 178 ? 0.398 17.795 10.970 1.00 90.00 178 GLU A N 1
ATOM 1439 C CA . GLU A 1 178 ? -0.641 18.604 11.609 1.00 90.00 178 GLU A CA 1
ATOM 1440 C C . GLU A 1 178 ? -1.785 17.771 12.217 1.00 90.00 178 GLU A C 1
ATOM 1442 O O . GLU A 1 178 ? -2.722 18.325 12.799 1.00 90.00 178 GLU A O 1
ATOM 1447 N N . GLY A 1 179 ? -1.755 16.441 12.073 1.00 78.81 179 GLY A N 1
ATOM 1448 C CA . GLY A 1 179 ? -2.834 15.555 12.516 1.00 78.81 179 GLY A CA 1
ATOM 1449 C C . GLY A 1 179 ? -4.161 15.778 11.774 1.00 78.81 179 GLY A C 1
ATOM 1450 O O . GLY A 1 179 ? -5.232 15.458 12.307 1.00 78.81 179 GLY A O 1
ATOM 1451 N N . LYS A 1 180 ? -4.106 16.346 10.564 1.00 80.25 180 LYS A N 1
ATOM 1452 C CA . LYS A 1 180 ? -5.245 16.509 9.656 1.00 80.25 180 LYS A CA 1
ATOM 1453 C C . LYS A 1 180 ? -5.515 15.200 8.895 1.00 80.25 180 LYS A C 1
ATOM 1455 O O . LYS A 1 180 ? -4.625 14.362 8.769 1.00 80.25 180 LYS A O 1
ATOM 1460 N N . PRO A 1 181 ? -6.738 14.991 8.378 1.00 78.56 181 PRO A N 1
ATOM 1461 C CA . PRO A 1 181 ? -7.015 13.871 7.483 1.00 78.56 181 PRO A CA 1
ATOM 1462 C C . PRO A 1 181 ? -6.144 13.929 6.218 1.00 78.56 181 PRO A C 1
ATOM 1464 O O . PRO A 1 181 ? -5.978 14.995 5.632 1.00 78.56 181 PRO A O 1
ATOM 1467 N N . TYR A 1 182 ? -5.642 12.778 5.780 1.00 87.94 182 TYR A N 1
ATOM 1468 C CA . TYR A 1 182 ? -4.905 12.582 4.525 1.00 87.94 182 TYR A CA 1
ATOM 1469 C C . TYR A 1 182 ? -5.408 11.313 3.827 1.00 87.94 182 TYR A C 1
ATOM 1471 O O . TYR A 1 182 ? -6.324 10.682 4.336 1.00 87.94 182 TYR A O 1
ATOM 1479 N N . GLU A 1 183 ? -4.859 10.943 2.669 1.00 89.12 183 GLU A N 1
ATOM 1480 C CA . GLU A 1 183 ? -5.218 9.725 1.924 1.00 89.12 183 GLU A CA 1
ATOM 1481 C C . GLU A 1 183 ? -3.944 9.121 1.323 1.00 89.12 183 GLU A C 1
ATOM 1483 O O . GLU A 1 183 ? -3.205 9.819 0.626 1.00 89.12 183 GLU A O 1
ATOM 1488 N N . ASN A 1 184 ? -3.690 7.839 1.589 1.00 94.56 184 ASN A N 1
ATOM 1489 C CA . ASN A 1 184 ? -2.618 7.083 0.944 1.00 94.56 184 ASN A CA 1
ATOM 1490 C C . ASN A 1 184 ? -3.000 6.791 -0.509 1.00 94.56 184 ASN A C 1
ATOM 1492 O O . ASN A 1 184 ? -4.183 6.663 -0.818 1.00 94.56 184 ASN A O 1
ATOM 1496 N N . ARG A 1 185 ? -2.032 6.682 -1.423 1.00 97.31 185 ARG A N 1
ATOM 1497 C CA . ARG A 1 185 ? -2.320 6.486 -2.854 1.00 97.31 185 ARG A CA 1
ATOM 1498 C C . ARG A 1 185 ? -1.423 5.435 -3.484 1.00 97.31 185 ARG A C 1
ATOM 1500 O O . ARG A 1 185 ? -0.222 5.437 -3.246 1.00 97.31 185 ARG A O 1
ATOM 1507 N N . ILE A 1 186 ? -1.996 4.601 -4.344 1.00 97.94 186 ILE A N 1
ATOM 1508 C CA . ILE A 1 186 ? -1.282 3.781 -5.327 1.00 97.94 186 ILE A CA 1
ATOM 1509 C C . ILE A 1 186 ? -1.643 4.316 -6.705 1.00 97.94 186 ILE A C 1
ATOM 1511 O O . ILE A 1 186 ? -2.818 4.380 -7.064 1.00 97.94 186 ILE A O 1
ATOM 1515 N N . ILE A 1 187 ? -0.634 4.721 -7.467 1.00 98.75 187 ILE A N 1
ATOM 1516 C CA . ILE A 1 187 ? -0.826 5.395 -8.748 1.00 98.75 187 ILE A CA 1
ATOM 1517 C C . ILE A 1 187 ? -0.129 4.584 -9.833 1.00 98.75 187 ILE A C 1
ATOM 1519 O O . ILE A 1 187 ? 1.086 4.418 -9.781 1.00 98.75 187 ILE A O 1
ATOM 1523 N N . PHE A 1 188 ? -0.883 4.111 -10.819 1.00 98.81 188 PHE A N 1
ATOM 1524 C CA . PHE A 1 188 ? -0.364 3.439 -12.008 1.00 98.81 188 PHE A CA 1
ATOM 1525 C C . PHE A 1 188 ? -0.223 4.426 -13.164 1.00 98.81 188 PHE A C 1
ATOM 1527 O O . PHE A 1 188 ? -1.075 5.299 -13.346 1.00 98.81 188 PHE A O 1
ATOM 1534 N N . VAL A 1 189 ? 0.858 4.307 -13.930 1.00 98.81 189 VAL A N 1
ATOM 1535 C CA . VAL A 1 189 ? 1.169 5.214 -15.038 1.00 98.81 189 VAL A CA 1
ATOM 1536 C C . VAL A 1 189 ? 2.132 4.557 -16.030 1.00 98.81 189 VAL A C 1
ATOM 1538 O O . VAL A 1 189 ? 2.940 3.702 -15.669 1.00 98.81 189 VAL A O 1
ATOM 1541 N N . GLU A 1 190 ? 2.067 4.989 -17.283 1.00 98.75 190 GLU A N 1
ATOM 1542 C CA . GLU A 1 190 ? 3.101 4.774 -18.295 1.00 98.75 190 GLU A CA 1
ATOM 1543 C C . GLU A 1 190 ? 3.733 6.118 -18.677 1.00 98.75 190 GLU A C 1
ATOM 1545 O O . GLU A 1 190 ? 3.093 7.172 -18.613 1.00 98.75 190 GLU A O 1
ATOM 1550 N N . HIS A 1 191 ? 4.984 6.096 -19.128 1.00 98.62 191 HIS A N 1
ATOM 1551 C CA . HIS A 1 191 ? 5.670 7.301 -19.595 1.00 98.62 191 HIS A CA 1
ATOM 1552 C C . HIS A 1 191 ? 6.034 7.197 -21.074 1.00 98.62 191 HIS A C 1
ATOM 1554 O O . HIS A 1 191 ? 6.328 6.103 -21.555 1.00 98.62 191 HIS A O 1
ATOM 1560 N N . PRO A 1 192 ? 6.096 8.329 -21.798 1.00 98.44 192 PRO A N 1
ATOM 1561 C CA . PRO A 1 192 ? 6.931 8.437 -22.990 1.00 98.44 192 PRO A CA 1
ATOM 1562 C C . PRO A 1 192 ? 8.389 8.071 -22.673 1.00 98.44 192 PRO A C 1
ATOM 1564 O O . PRO A 1 192 ? 8.785 8.040 -21.507 1.00 98.44 192 PRO A O 1
ATOM 1567 N N . HIS A 1 193 ? 9.200 7.815 -23.702 1.00 98.25 193 HIS A N 1
ATOM 1568 C CA . HIS A 1 193 ? 10.596 7.419 -23.515 1.00 98.25 193 HIS A CA 1
ATOM 1569 C C . HIS A 1 193 ? 11.369 8.442 -22.672 1.00 98.25 193 HIS A C 1
ATOM 1571 O O . HIS A 1 193 ? 11.511 9.611 -23.033 1.00 98.25 193 HIS A O 1
ATOM 1577 N N . VAL A 1 194 ? 11.889 7.993 -21.536 1.00 97.94 194 VAL A N 1
ATOM 1578 C CA . VAL A 1 194 ? 12.592 8.849 -20.588 1.00 97.94 194 VAL A CA 1
ATOM 1579 C C . VAL A 1 194 ? 13.656 8.068 -19.834 1.00 97.94 194 VAL A C 1
ATOM 1581 O O . VAL A 1 194 ? 13.452 6.938 -19.395 1.00 97.94 194 VAL A O 1
ATOM 1584 N N . TYR A 1 195 ? 14.794 8.714 -19.640 1.00 97.25 195 TYR A N 1
ATOM 1585 C CA . TYR A 1 195 ? 15.829 8.310 -18.714 1.00 97.25 195 TYR A CA 1
ATOM 1586 C C . TYR A 1 195 ? 15.751 9.165 -17.464 1.00 97.25 195 TYR A C 1
ATOM 1588 O O . TYR A 1 195 ? 15.535 10.378 -17.521 1.00 97.25 195 TYR A O 1
ATOM 1596 N N . THR A 1 196 ? 15.958 8.532 -16.317 1.00 94.88 196 THR A N 1
ATOM 1597 C CA . THR A 1 196 ? 16.032 9.245 -15.047 1.00 94.88 196 THR A CA 1
ATOM 1598 C C . THR A 1 196 ? 17.308 8.886 -14.320 1.00 94.88 196 THR A C 1
ATOM 1600 O O . THR A 1 196 ? 17.643 7.707 -14.200 1.00 94.88 196 THR A O 1
ATOM 1603 N N . LEU A 1 197 ? 18.008 9.895 -13.812 1.00 93.12 197 LEU A N 1
ATOM 1604 C CA . LEU A 1 197 ? 19.215 9.748 -13.014 1.00 93.12 197 LEU A CA 1
ATOM 1605 C C . LEU A 1 197 ? 18.877 10.042 -11.550 1.00 93.12 197 LEU A C 1
ATOM 1607 O O . LEU A 1 197 ? 18.490 11.159 -11.210 1.00 93.12 197 LEU A O 1
ATOM 1611 N N . GLY A 1 198 ? 18.956 9.018 -10.696 1.00 89.19 198 GLY A N 1
ATOM 1612 C CA . GLY A 1 198 ? 18.704 9.152 -9.260 1.00 89.19 198 GLY A CA 1
ATOM 1613 C C . GLY A 1 198 ? 19.883 9.763 -8.498 1.00 89.19 198 GLY A C 1
ATOM 1614 O O . GLY A 1 198 ? 20.938 10.047 -9.063 1.00 89.19 198 GLY A O 1
ATOM 1615 N N . LYS A 1 199 ? 19.734 9.901 -7.176 1.00 84.69 199 LYS A N 1
ATOM 1616 C CA . LYS A 1 199 ? 20.721 10.558 -6.294 1.00 84.69 199 LYS A CA 1
ATOM 1617 C C . LYS A 1 199 ? 22.120 9.944 -6.311 1.00 84.69 199 LYS A C 1
ATOM 1619 O O . LYS A 1 199 ? 23.082 10.629 -5.984 1.00 84.69 199 LYS A O 1
ATOM 1624 N N . SER A 1 200 ? 22.231 8.650 -6.605 1.00 82.19 200 SER A N 1
ATOM 1625 C CA . SER A 1 200 ? 23.515 7.939 -6.644 1.00 82.19 200 SER A CA 1
ATOM 1626 C C . SER A 1 200 ? 24.076 7.818 -8.059 1.00 82.19 200 SER A C 1
ATOM 1628 O O . SER A 1 200 ? 25.101 7.160 -8.245 1.00 82.19 200 SER A O 1
ATOM 1630 N N . GLY A 1 201 ? 23.391 8.392 -9.051 1.00 80.31 201 GLY A N 1
ATOM 1631 C CA . GLY A 1 201 ? 23.768 8.255 -10.443 1.00 80.31 201 GLY A CA 1
ATOM 1632 C C . GLY A 1 201 ? 24.849 9.222 -10.894 1.00 80.31 201 GLY A C 1
ATOM 1633 O O . GLY A 1 201 ? 25.053 10.281 -10.304 1.00 80.31 201 GLY A O 1
ATOM 1634 N N . LYS A 1 202 ? 25.568 8.817 -11.941 1.00 84.38 202 LYS A N 1
ATOM 1635 C CA . LYS A 1 202 ? 26.633 9.598 -12.575 1.00 84.38 202 LYS A CA 1
ATOM 1636 C C . LYS A 1 202 ? 26.260 9.880 -14.022 1.00 84.38 202 LYS A C 1
ATOM 1638 O O . LYS A 1 202 ? 25.775 8.983 -14.701 1.00 84.38 202 LYS A O 1
ATOM 1643 N N . ASP A 1 203 ? 26.582 11.067 -14.519 1.00 84.75 203 ASP A N 1
ATOM 1644 C CA . ASP A 1 203 ? 26.250 11.472 -15.895 1.00 84.75 203 ASP A CA 1
ATOM 1645 C C . ASP A 1 203 ? 26.840 10.529 -16.947 1.00 84.75 203 ASP A C 1
ATOM 1647 O O . ASP A 1 203 ? 26.189 10.203 -17.933 1.00 84.75 203 ASP A O 1
ATOM 1651 N N . ALA A 1 204 ? 28.034 9.991 -16.678 1.00 85.56 204 ALA A N 1
ATOM 1652 C CA . ALA A 1 204 ? 28.701 9.002 -17.526 1.00 85.56 204 ALA A CA 1
ATOM 1653 C C . ALA A 1 204 ? 27.929 7.675 -17.681 1.00 85.56 204 ALA A C 1
ATOM 1655 O O . ALA A 1 204 ? 28.278 6.858 -18.530 1.00 85.56 204 ALA A O 1
ATOM 1656 N N . ASN A 1 205 ? 26.899 7.438 -16.863 1.00 87.06 205 ASN A N 1
ATOM 1657 C CA . ASN A 1 205 ? 26.028 6.275 -16.996 1.00 87.06 205 ASN A CA 1
ATOM 1658 C C . ASN A 1 205 ? 25.005 6.449 -18.129 1.00 87.06 205 ASN A C 1
ATOM 1660 O O . ASN A 1 205 ? 24.400 5.461 -18.546 1.00 87.06 205 ASN A O 1
ATOM 1664 N N . MET A 1 206 ? 24.821 7.667 -18.647 1.00 91.38 206 MET A N 1
ATOM 1665 C CA . MET A 1 206 ? 24.116 7.912 -19.901 1.00 91.38 206 MET A CA 1
ATOM 1666 C C . MET A 1 206 ? 25.106 7.809 -21.067 1.00 91.38 206 MET A C 1
ATOM 1668 O O . MET A 1 206 ? 26.067 8.571 -21.138 1.00 91.38 206 MET A O 1
ATOM 1672 N N . LEU A 1 207 ? 24.881 6.867 -21.991 1.00 89.19 207 LEU A N 1
ATOM 1673 C CA . LEU A 1 207 ? 25.817 6.605 -23.098 1.00 89.19 207 LEU A CA 1
ATOM 1674 C C . LEU A 1 207 ? 25.568 7.482 -24.330 1.00 89.19 207 LEU A C 1
ATOM 1676 O O . LEU A 1 207 ? 26.382 7.496 -25.251 1.00 89.19 207 LEU A O 1
ATOM 1680 N N . LEU A 1 208 ? 24.432 8.178 -24.367 1.00 90.94 208 LEU A N 1
ATOM 1681 C CA . LEU A 1 208 ? 24.039 9.037 -25.476 1.00 90.94 208 LEU A CA 1
ATOM 1682 C C . LEU A 1 208 ? 24.135 10.506 -25.077 1.00 90.94 208 LEU A C 1
ATOM 1684 O O . LEU A 1 208 ? 23.740 10.887 -23.976 1.00 90.94 208 LEU A O 1
ATOM 1688 N N . GLY A 1 209 ? 24.600 11.331 -26.013 1.00 90.94 209 GLY A N 1
ATOM 1689 C CA . GLY A 1 209 ? 24.482 12.782 -25.912 1.00 90.94 209 GLY A CA 1
ATOM 1690 C C . GLY A 1 209 ? 23.061 13.272 -26.210 1.00 90.94 209 GLY A C 1
ATOM 1691 O O . GLY A 1 209 ? 22.211 12.534 -26.710 1.00 90.94 209 GLY A O 1
ATOM 1692 N N . GLU A 1 210 ? 22.815 14.557 -25.965 1.00 90.06 210 GLU A N 1
ATOM 1693 C CA . GLU A 1 210 ? 21.495 15.186 -26.112 1.00 90.06 210 GLU A CA 1
ATOM 1694 C C . GLU A 1 210 ? 20.886 15.022 -27.518 1.00 90.06 210 GLU A C 1
ATOM 1696 O O . GLU A 1 210 ? 19.727 14.636 -27.651 1.00 90.06 210 GLU A O 1
ATOM 1701 N N . ALA A 1 211 ? 21.674 15.222 -28.579 1.00 92.62 211 ALA A N 1
ATOM 1702 C CA . ALA A 1 211 ? 21.197 15.064 -29.957 1.00 92.62 211 ALA A CA 1
ATOM 1703 C C . ALA A 1 211 ? 20.770 13.617 -30.278 1.00 92.62 211 ALA A C 1
ATOM 1705 O O . ALA A 1 211 ? 19.810 13.390 -31.011 1.00 92.62 211 ALA A O 1
ATOM 1706 N N . GLN A 1 212 ? 21.464 12.626 -29.711 1.00 94.12 212 GLN A N 1
ATOM 1707 C CA . GLN A 1 212 ? 21.129 11.212 -29.891 1.00 94.12 212 GLN A CA 1
ATOM 1708 C C . GLN A 1 212 ? 19.874 10.831 -29.096 1.00 94.12 212 GLN A C 1
ATOM 1710 O O . GLN A 1 212 ? 19.053 10.068 -29.596 1.00 94.12 212 GLN A O 1
ATOM 1715 N N . LEU A 1 213 ? 19.702 11.392 -27.893 1.00 93.00 213 LEU A N 1
ATOM 1716 C CA . LEU A 1 213 ? 18.480 11.257 -27.095 1.00 93.00 213 LEU A CA 1
ATOM 1717 C C . LEU A 1 213 ? 17.256 11.804 -27.841 1.00 93.00 213 LEU A C 1
ATOM 1719 O O . LEU A 1 213 ? 16.250 11.105 -27.964 1.00 93.00 213 LEU A O 1
ATOM 1723 N N . GLN A 1 214 ? 17.371 13.003 -28.421 1.00 92.94 214 GLN A N 1
ATOM 1724 C CA . GLN A 1 214 ? 16.315 13.591 -29.251 1.00 92.94 214 GLN A CA 1
ATOM 1725 C C . GLN A 1 214 ? 15.984 12.713 -30.466 1.00 92.94 214 GLN A C 1
ATOM 1727 O O . GLN A 1 214 ? 14.811 12.502 -30.767 1.00 92.94 214 GLN A O 1
ATOM 1732 N N . ALA A 1 215 ? 16.997 12.142 -31.128 1.00 95.00 215 ALA A N 1
ATOM 1733 C CA . ALA A 1 215 ? 16.804 11.281 -32.297 1.00 95.00 215 ALA A CA 1
ATOM 1734 C C . ALA A 1 215 ? 16.021 9.988 -31.995 1.00 95.00 215 ALA A C 1
ATOM 1736 O O . ALA A 1 215 ? 15.335 9.476 -32.878 1.00 95.00 215 ALA A O 1
ATOM 1737 N N . ILE A 1 216 ? 16.093 9.470 -30.763 1.00 95.00 216 ILE A N 1
ATOM 1738 C CA . ILE A 1 216 ? 15.320 8.294 -30.318 1.00 95.00 216 ILE A CA 1
ATOM 1739 C C . ILE A 1 216 ? 14.039 8.669 -29.556 1.00 95.00 216 ILE A C 1
ATOM 1741 O O . ILE A 1 216 ? 13.394 7.795 -28.969 1.00 95.00 216 ILE A O 1
ATOM 1745 N N . GLY A 1 217 ? 13.688 9.961 -29.541 1.00 95.25 217 GLY A N 1
ATOM 1746 C CA . GLY A 1 217 ? 12.495 10.487 -28.884 1.00 95.25 217 GLY A CA 1
ATOM 1747 C C . GLY A 1 217 ? 12.516 10.369 -27.360 1.00 95.25 217 GLY A C 1
ATOM 1748 O O . GLY A 1 217 ? 11.450 10.236 -26.765 1.00 95.25 217 GLY A O 1
ATOM 1749 N N . ALA A 1 218 ? 13.698 10.377 -26.734 1.00 96.44 218 ALA A N 1
ATOM 1750 C CA . ALA A 1 218 ? 13.856 10.211 -25.293 1.00 96.44 218 ALA A CA 1
ATOM 1751 C C . ALA A 1 218 ? 14.350 11.487 -24.595 1.00 96.44 218 ALA A C 1
ATOM 1753 O O . ALA A 1 218 ? 15.161 12.239 -25.132 1.00 96.44 218 ALA A O 1
ATOM 1754 N N . THR A 1 219 ? 13.903 11.698 -23.358 1.00 95.81 219 THR A N 1
ATOM 1755 C CA . THR A 1 219 ? 14.355 12.800 -22.485 1.00 95.81 219 THR A CA 1
ATOM 1756 C C . THR A 1 219 ? 15.214 12.288 -21.329 1.00 95.81 219 THR A C 1
ATOM 1758 O O . THR A 1 219 ? 15.071 11.132 -20.942 1.00 95.81 219 THR A O 1
ATOM 1761 N N . LEU A 1 220 ? 16.055 13.133 -20.725 1.00 95.56 220 LEU A N 1
ATOM 1762 C CA . LEU A 1 220 ? 16.816 12.813 -19.508 1.00 95.56 220 LEU A CA 1
ATOM 1763 C C . LEU A 1 220 ? 16.442 13.780 -18.375 1.00 95.56 220 LEU A C 1
ATOM 1765 O O . LEU A 1 220 ? 16.478 14.992 -18.568 1.00 95.56 220 LEU A O 1
ATOM 1769 N N . TYR A 1 221 ? 16.134 13.248 -17.190 1.00 93.56 221 TYR A N 1
ATOM 1770 C CA . TYR A 1 221 ? 15.887 14.038 -15.978 1.00 93.56 221 TYR A CA 1
ATOM 1771 C C . TYR A 1 221 ? 16.784 13.609 -14.819 1.00 93.56 221 TYR A C 1
ATOM 1773 O O . TYR A 1 221 ? 16.968 12.418 -14.566 1.00 93.56 221 TYR A O 1
ATOM 1781 N N . HIS A 1 222 ? 17.264 14.587 -14.055 1.00 92.19 222 HIS A N 1
ATOM 1782 C CA . HIS A 1 222 ? 17.938 14.368 -12.778 1.00 92.19 222 HIS A CA 1
ATOM 1783 C C . HIS A 1 222 ? 16.919 14.509 -11.657 1.00 92.19 222 HIS A C 1
ATOM 1785 O O . HIS A 1 222 ? 16.238 15.529 -11.555 1.00 92.19 222 HIS A O 1
ATOM 1791 N N . ILE A 1 223 ? 16.796 13.476 -10.832 1.00 89.56 223 ILE A N 1
ATOM 1792 C CA . ILE A 1 223 ? 15.713 13.357 -9.861 1.00 89.56 223 ILE A CA 1
ATOM 1793 C C . ILE A 1 223 ? 16.213 12.872 -8.505 1.00 89.56 223 ILE A C 1
ATOM 1795 O O . ILE A 1 223 ? 17.342 12.426 -8.320 1.00 89.56 223 ILE A O 1
ATOM 1799 N N . ASP A 1 224 ? 15.328 12.931 -7.522 1.00 83.62 224 ASP A N 1
ATOM 1800 C CA . ASP A 1 224 ? 15.638 12.760 -6.109 1.00 83.62 224 ASP A CA 1
ATOM 1801 C C . ASP A 1 224 ? 15.308 11.365 -5.544 1.00 83.62 224 ASP A C 1
ATOM 1803 O O . ASP A 1 224 ? 15.288 11.180 -4.320 1.00 83.62 224 ASP A O 1
ATOM 1807 N N . ARG A 1 225 ? 15.082 10.373 -6.415 1.00 86.25 225 ARG A N 1
ATOM 1808 C CA . ARG A 1 225 ? 14.901 8.968 -6.014 1.00 86.25 225 ARG A CA 1
ATOM 1809 C C . ARG A 1 225 ? 16.222 8.300 -5.635 1.00 86.25 225 ARG A C 1
ATOM 1811 O O . ARG A 1 225 ? 17.298 8.707 -6.081 1.00 86.25 225 ARG A O 1
ATOM 1818 N N . GLY A 1 226 ? 16.132 7.222 -4.858 1.00 80.25 226 GLY A N 1
ATOM 1819 C CA . GLY A 1 226 ? 17.253 6.304 -4.667 1.00 80.25 226 GLY A CA 1
ATOM 1820 C C . GLY A 1 226 ? 17.660 5.589 -5.964 1.00 80.25 226 GLY A C 1
ATOM 1821 O O . GLY A 1 226 ? 16.867 5.447 -6.901 1.00 80.25 226 GLY A O 1
ATOM 1822 N N . GLY A 1 227 ? 18.902 5.110 -6.001 1.00 80.94 227 GLY A N 1
ATOM 1823 C CA . GLY A 1 227 ? 19.468 4.400 -7.147 1.00 80.94 227 GLY A CA 1
ATOM 1824 C C . GLY A 1 227 ? 20.159 5.310 -8.165 1.00 80.94 227 GLY A C 1
ATOM 1825 O O . GLY A 1 227 ? 20.323 6.511 -7.956 1.00 80.94 227 GLY A O 1
ATOM 1826 N N . ASP A 1 228 ? 20.591 4.687 -9.255 1.00 86.12 228 ASP A N 1
ATOM 1827 C CA . ASP A 1 228 ? 21.384 5.278 -10.338 1.00 86.12 228 ASP A CA 1
ATOM 1828 C C . ASP A 1 228 ? 20.469 5.648 -11.530 1.00 86.12 228 ASP A C 1
ATOM 1830 O O . ASP A 1 228 ? 19.348 6.124 -11.322 1.00 86.12 228 ASP A O 1
ATOM 1834 N N . ILE A 1 229 ? 20.905 5.425 -12.768 1.00 91.00 229 ILE A N 1
ATOM 1835 C CA . ILE A 1 229 ? 20.162 5.629 -14.001 1.00 91.00 229 ILE A CA 1
ATOM 1836 C C . ILE A 1 229 ? 19.158 4.500 -14.258 1.00 91.00 229 ILE A C 1
ATOM 1838 O O . ILE A 1 229 ? 19.409 3.328 -13.966 1.00 91.00 229 ILE A O 1
ATOM 1842 N N . THR A 1 230 ? 17.999 4.843 -14.811 1.00 93.75 230 THR A N 1
ATOM 1843 C CA . THR A 1 230 ? 17.042 3.866 -15.338 1.00 93.75 230 THR A CA 1
ATOM 1844 C C . THR A 1 230 ? 16.265 4.444 -16.515 1.00 93.75 230 THR A C 1
ATOM 1846 O O . THR A 1 230 ? 16.396 5.628 -16.825 1.00 93.75 230 THR A O 1
ATOM 1849 N N . TYR A 1 231 ? 15.470 3.595 -17.158 1.00 96.50 231 TYR A N 1
ATOM 1850 C CA . TYR A 1 231 ? 14.641 3.923 -18.307 1.00 96.50 231 TYR A CA 1
ATOM 1851 C C . TYR A 1 231 ? 13.169 3.611 -18.022 1.00 96.50 231 TYR A C 1
ATOM 1853 O O . TYR A 1 231 ? 12.856 2.559 -17.450 1.00 96.50 231 TYR A O 1
ATOM 1861 N N . HIS A 1 232 ? 12.296 4.500 -18.491 1.00 98.19 232 HIS A N 1
ATOM 1862 C CA . HIS A 1 232 ? 10.857 4.296 -18.588 1.00 98.19 232 HIS A CA 1
ATOM 1863 C C . HIS A 1 232 ? 10.367 4.605 -20.000 1.00 98.19 232 HIS A C 1
ATOM 1865 O O . HIS A 1 232 ? 10.922 5.458 -20.691 1.00 98.19 232 HIS A O 1
ATOM 1871 N N . GLY A 1 233 ? 9.316 3.918 -20.431 1.00 98.06 233 GLY A N 1
ATOM 1872 C CA . GLY A 1 233 ? 8.725 4.127 -21.745 1.00 98.06 233 GLY A CA 1
ATOM 1873 C C . GLY A 1 233 ? 7.442 3.318 -21.938 1.00 98.06 233 GLY A C 1
ATOM 1874 O O . GLY A 1 233 ? 7.048 2.582 -21.027 1.00 98.06 233 GLY A O 1
ATOM 1875 N N . PRO A 1 234 ? 6.820 3.408 -23.125 1.00 98.56 234 PRO A N 1
ATOM 1876 C CA . PRO A 1 234 ? 5.606 2.668 -23.447 1.00 98.56 234 PRO A CA 1
ATOM 1877 C C . PRO A 1 234 ? 5.762 1.159 -23.220 1.00 98.56 234 PRO A C 1
ATOM 1879 O O . PRO A 1 234 ? 6.815 0.573 -23.497 1.00 98.56 234 PRO A O 1
ATOM 1882 N N . GLY A 1 235 ? 4.713 0.527 -22.693 1.00 98.50 235 GLY A N 1
ATOM 1883 C CA . GLY A 1 235 ? 4.704 -0.888 -22.339 1.00 98.50 235 GLY A CA 1
ATOM 1884 C C . GLY A 1 235 ? 5.428 -1.209 -21.028 1.00 98.50 235 GLY A C 1
ATOM 1885 O O . GLY A 1 235 ? 5.567 -2.384 -20.690 1.00 98.50 235 GLY A O 1
ATOM 1886 N N . GLN A 1 236 ? 5.923 -0.221 -20.278 1.00 98.81 236 GLN A N 1
ATOM 1887 C CA . GLN A 1 236 ? 6.433 -0.407 -18.917 1.00 98.81 236 GLN A CA 1
ATOM 1888 C C . GLN A 1 236 ? 5.414 0.115 -17.904 1.00 98.81 236 GLN A C 1
ATOM 1890 O O . GLN A 1 236 ? 5.110 1.304 -17.892 1.00 98.81 236 GLN A O 1
ATOM 1895 N N . LEU A 1 237 ? 4.936 -0.760 -17.018 1.00 98.88 237 LEU A N 1
ATOM 1896 C CA . LEU A 1 237 ? 4.040 -0.355 -15.943 1.00 98.88 237 LEU A CA 1
ATOM 1897 C C . LEU A 1 237 ? 4.848 0.294 -14.822 1.00 98.88 237 LEU A C 1
ATOM 1899 O O . LEU A 1 237 ? 5.605 -0.384 -14.121 1.00 98.88 237 LEU A O 1
ATOM 1903 N N . VAL A 1 238 ? 4.662 1.593 -14.626 1.00 98.81 238 VAL A N 1
ATOM 1904 C CA . VAL A 1 238 ? 5.218 2.319 -13.488 1.00 98.81 238 VAL A CA 1
ATOM 1905 C C . VAL A 1 238 ? 4.139 2.457 -12.419 1.00 98.81 238 VAL A C 1
ATOM 1907 O O . VAL A 1 238 ? 2.975 2.731 -12.708 1.00 98.81 238 VAL A O 1
ATOM 1910 N N . CYS A 1 239 ? 4.520 2.231 -11.165 1.00 98.75 239 CYS A N 1
ATOM 1911 C CA . CYS A 1 239 ? 3.631 2.371 -10.022 1.00 98.75 239 CYS A CA 1
ATOM 1912 C C . CYS A 1 239 ? 4.293 3.245 -8.958 1.00 98.75 239 CYS A C 1
ATOM 1914 O O . CYS A 1 239 ? 5.416 2.965 -8.526 1.00 98.75 239 CYS A O 1
ATOM 1916 N N . TYR A 1 240 ? 3.572 4.278 -8.521 1.00 98.62 240 TYR A N 1
ATOM 1917 C CA . TYR A 1 240 ? 3.975 5.236 -7.500 1.00 98.62 240 TYR A CA 1
ATOM 1918 C C . TYR A 1 240 ? 3.086 5.127 -6.257 1.00 98.62 240 TYR A C 1
ATOM 1920 O O . TYR A 1 240 ? 2.044 5.787 -6.184 1.00 98.62 240 TYR A O 1
ATOM 1928 N N . PRO A 1 241 ? 3.457 4.303 -5.263 1.00 98.00 241 PRO A N 1
ATOM 1929 C CA . PRO A 1 241 ? 2.779 4.315 -3.980 1.00 98.00 241 PRO A CA 1
ATOM 1930 C C . PRO A 1 241 ? 3.260 5.514 -3.151 1.00 98.00 241 PRO A C 1
ATOM 1932 O O . PRO A 1 241 ? 4.415 5.574 -2.713 1.00 98.00 241 PRO A O 1
ATOM 1935 N N . ILE A 1 242 ? 2.360 6.473 -2.938 1.00 98.19 242 ILE A N 1
ATOM 1936 C CA . ILE A 1 242 ? 2.536 7.632 -2.059 1.00 98.19 242 ILE A CA 1
ATOM 1937 C C . ILE A 1 242 ? 1.803 7.323 -0.758 1.00 98.19 242 ILE A C 1
ATOM 1939 O O . ILE A 1 242 ? 0.598 7.546 -0.633 1.00 98.19 242 ILE A O 1
ATOM 1943 N N . LEU A 1 243 ? 2.530 6.725 0.181 1.00 96.81 243 LEU A N 1
ATOM 1944 C CA . LEU A 1 243 ? 1.979 6.109 1.384 1.00 96.81 243 LEU A CA 1
ATOM 1945 C C . LEU A 1 243 ? 2.654 6.678 2.628 1.00 96.81 243 LEU A C 1
ATOM 1947 O O . LEU A 1 243 ? 3.869 6.866 2.628 1.00 96.81 243 LEU A O 1
ATOM 1951 N N . ASN A 1 244 ? 1.898 6.861 3.707 1.00 95.38 244 ASN A N 1
ATOM 1952 C CA . ASN A 1 244 ? 2.429 6.900 5.062 1.00 95.38 244 ASN A CA 1
ATOM 1953 C C . ASN A 1 244 ? 2.692 5.466 5.546 1.00 95.38 244 ASN A C 1
ATOM 1955 O O . ASN A 1 244 ? 1.766 4.736 5.885 1.00 95.38 244 ASN A O 1
ATOM 1959 N N . LEU A 1 245 ? 3.960 5.064 5.614 1.00 94.19 245 LEU A N 1
ATOM 1960 C CA . LEU A 1 245 ? 4.355 3.703 5.991 1.00 94.19 245 LEU A CA 1
ATOM 1961 C C . LEU A 1 245 ? 3.982 3.324 7.431 1.00 94.19 245 LEU A C 1
ATOM 1963 O O . LEU A 1 245 ? 3.868 2.137 7.735 1.00 94.19 245 LEU A O 1
ATOM 1967 N N . GLU A 1 246 ? 3.762 4.303 8.313 1.00 87.31 246 GLU A N 1
ATOM 1968 C CA . GLU A 1 246 ? 3.333 4.033 9.691 1.00 87.31 246 GLU A CA 1
ATOM 1969 C C . GLU A 1 246 ? 1.930 3.420 9.764 1.00 87.31 246 GLU A C 1
ATOM 1971 O O . GLU A 1 246 ? 1.685 2.606 10.658 1.00 87.31 246 GLU A O 1
ATOM 1976 N N . ASP A 1 247 ? 1.055 3.731 8.801 1.00 84.94 247 ASP A N 1
ATOM 1977 C CA . ASP A 1 247 ? -0.301 3.168 8.723 1.00 84.94 247 ASP A CA 1
ATOM 1978 C C . ASP A 1 247 ? -0.280 1.650 8.496 1.00 84.94 247 ASP A C 1
ATOM 1980 O O . ASP A 1 247 ? -1.211 0.952 8.902 1.00 84.94 247 ASP A O 1
ATOM 1984 N N . TYR A 1 248 ? 0.813 1.166 7.897 1.00 85.00 248 TYR A N 1
ATOM 1985 C CA . TYR A 1 248 ? 1.067 -0.225 7.524 1.00 85.00 248 TYR A CA 1
ATOM 1986 C C . TYR A 1 248 ? 2.145 -0.888 8.396 1.00 85.00 248 TYR A C 1
ATOM 1988 O O . TYR A 1 248 ? 2.509 -2.038 8.176 1.00 85.00 248 TYR A O 1
ATOM 1996 N N . HIS A 1 249 ? 2.685 -0.168 9.386 1.00 82.25 249 HIS A N 1
ATOM 1997 C CA . HIS A 1 249 ? 3.754 -0.643 10.274 1.00 82.25 249 HIS A CA 1
ATOM 1998 C C . HIS A 1 249 ? 5.035 -1.087 9.551 1.00 82.25 249 HIS A C 1
ATOM 2000 O O . HIS A 1 249 ? 5.737 -1.990 10.011 1.00 82.25 249 HIS A O 1
ATOM 2006 N N . LEU A 1 250 ? 5.361 -0.428 8.440 1.00 89.12 250 LEU A N 1
ATOM 2007 C CA . LEU A 1 250 ? 6.525 -0.756 7.625 1.00 89.12 250 LEU A CA 1
ATOM 2008 C C . LEU A 1 250 ? 7.671 0.230 7.869 1.00 89.12 250 LEU A C 1
ATOM 2010 O O . LEU A 1 250 ? 7.490 1.448 7.886 1.00 89.12 250 LEU A O 1
ATOM 2014 N N . GLY A 1 251 ? 8.887 -0.300 7.990 1.00 93.56 251 GLY A N 1
ATOM 2015 C CA . GLY A 1 251 ? 10.091 0.466 7.697 1.00 93.56 251 GLY A CA 1
ATOM 2016 C C . GLY A 1 251 ? 10.329 0.539 6.186 1.00 93.56 251 GLY A C 1
ATOM 2017 O O . GLY A 1 251 ? 9.697 -0.159 5.391 1.00 93.56 251 GLY A O 1
ATOM 2018 N N . LEU A 1 252 ? 11.271 1.386 5.758 1.00 94.12 252 LEU A N 1
ATOM 2019 C CA . LEU A 1 252 ? 11.570 1.558 4.330 1.00 94.12 252 LEU A CA 1
ATOM 2020 C C . LEU A 1 252 ? 12.045 0.253 3.667 1.00 94.12 252 LEU A C 1
ATOM 2022 O O . LEU A 1 252 ? 11.742 0.003 2.503 1.00 94.12 252 LEU A O 1
ATOM 2026 N N . LYS A 1 253 ? 12.793 -0.581 4.396 1.00 94.19 253 LYS A N 1
ATOM 2027 C CA . LYS A 1 253 ? 13.308 -1.850 3.872 1.00 94.19 253 LYS A CA 1
ATOM 2028 C C . LYS A 1 253 ? 12.185 -2.870 3.690 1.00 94.19 253 LYS A C 1
ATOM 2030 O O . LYS A 1 253 ? 12.115 -3.512 2.648 1.00 94.19 253 LYS A O 1
ATOM 2035 N N . GLU A 1 254 ? 11.305 -2.987 4.679 1.00 95.38 254 GLU A N 1
ATOM 2036 C CA . GLU A 1 254 ? 10.124 -3.849 4.640 1.00 95.38 254 GLU A CA 1
ATOM 2037 C C . GLU A 1 254 ? 9.180 -3.410 3.517 1.00 95.38 254 GLU A C 1
ATOM 2039 O O . GLU A 1 254 ? 8.711 -4.246 2.753 1.00 95.38 254 GLU A O 1
ATOM 2044 N N . TYR A 1 255 ? 8.993 -2.101 3.336 1.00 97.06 255 TYR A N 1
ATOM 2045 C CA . TYR A 1 255 ? 8.234 -1.553 2.215 1.00 97.06 255 TYR A CA 1
ATOM 2046 C C . TYR A 1 255 ? 8.821 -1.947 0.850 1.00 97.06 255 TYR A C 1
ATOM 2048 O O . TYR A 1 255 ? 8.085 -2.386 -0.030 1.00 97.06 255 TYR A O 1
ATOM 2056 N N . ILE A 1 256 ? 10.144 -1.862 0.666 1.00 96.50 256 ILE A N 1
ATOM 2057 C CA . ILE A 1 256 ? 10.784 -2.332 -0.575 1.00 96.50 256 ILE A CA 1
ATOM 2058 C C . ILE A 1 256 ? 10.528 -3.831 -0.780 1.00 96.50 256 ILE A C 1
ATOM 2060 O O . ILE A 1 256 ? 10.194 -4.238 -1.891 1.00 96.50 256 ILE A O 1
ATOM 2064 N N . HIS A 1 257 ? 10.622 -4.645 0.278 1.00 97.19 257 HIS A N 1
ATOM 2065 C CA . HIS A 1 257 ? 10.296 -6.066 0.180 1.00 97.19 257 HIS A CA 1
ATOM 2066 C C . HIS A 1 257 ? 8.832 -6.301 -0.205 1.00 97.19 257 HIS A C 1
ATOM 2068 O O . HIS A 1 257 ? 8.586 -7.218 -0.982 1.00 97.19 257 HIS A O 1
ATOM 2074 N N . VAL A 1 258 ? 7.885 -5.492 0.282 1.00 97.81 258 VAL A N 1
ATOM 2075 C CA . VAL A 1 258 ? 6.469 -5.557 -0.120 1.00 97.81 258 VAL A CA 1
ATOM 2076 C C . VAL A 1 258 ? 6.312 -5.284 -1.616 1.00 97.81 258 VAL A C 1
ATOM 2078 O O . VAL A 1 258 ? 5.652 -6.059 -2.302 1.00 97.81 258 VAL A O 1
ATOM 2081 N N . LEU A 1 259 ? 6.963 -4.246 -2.154 1.00 98.50 259 LEU A N 1
ATOM 2082 C CA . LEU A 1 259 ? 6.915 -3.965 -3.595 1.00 98.50 259 LEU A CA 1
ATOM 2083 C C . LEU A 1 259 ? 7.525 -5.097 -4.429 1.00 98.50 259 LEU A C 1
ATOM 2085 O O . LEU A 1 259 ? 6.983 -5.473 -5.468 1.00 98.50 259 LEU A O 1
ATOM 2089 N N . GLU A 1 260 ? 8.652 -5.650 -3.978 1.00 98.62 260 GLU A N 1
ATOM 2090 C CA . GLU A 1 260 ? 9.272 -6.813 -4.613 1.00 98.62 260 GLU A CA 1
ATOM 2091 C C . GLU A 1 260 ? 8.351 -8.035 -4.555 1.00 98.62 260 GLU A C 1
ATOM 2093 O O . GLU A 1 260 ? 8.207 -8.726 -5.558 1.00 98.62 260 GLU A O 1
ATOM 2098 N N . GLU A 1 261 ? 7.692 -8.279 -3.418 1.00 98.69 261 GLU A N 1
ATOM 2099 C CA . GLU A 1 261 ? 6.780 -9.411 -3.242 1.00 98.69 261 GLU A CA 1
ATOM 2100 C C . GLU A 1 261 ? 5.565 -9.288 -4.153 1.00 98.69 261 GLU A C 1
ATOM 2102 O O . GLU A 1 261 ? 5.206 -10.251 -4.823 1.00 98.69 261 GLU A O 1
ATOM 2107 N N . ALA A 1 262 ? 4.981 -8.092 -4.249 1.00 98.69 262 ALA A N 1
ATOM 2108 C CA . ALA A 1 262 ? 3.846 -7.840 -5.124 1.00 98.69 262 ALA A CA 1
ATOM 2109 C C . ALA A 1 262 ? 4.186 -8.182 -6.582 1.00 98.69 262 ALA A C 1
ATOM 2111 O O . ALA A 1 262 ? 3.425 -8.858 -7.270 1.00 98.69 262 ALA A O 1
ATOM 2112 N N . VAL A 1 263 ? 5.374 -7.786 -7.048 1.00 98.81 263 VAL A N 1
ATOM 2113 C CA . VAL A 1 263 ? 5.835 -8.106 -8.404 1.00 98.81 263 VAL A CA 1
ATOM 2114 C C . VAL A 1 263 ? 6.180 -9.592 -8.565 1.00 98.81 263 VAL A C 1
ATOM 2116 O O . VAL A 1 263 ? 5.899 -10.159 -9.623 1.00 98.81 263 VAL A O 1
ATOM 2119 N N . ILE A 1 264 ? 6.751 -10.244 -7.547 1.00 98.88 264 ILE A N 1
ATOM 2120 C CA . ILE A 1 264 ? 7.001 -11.696 -7.554 1.00 98.88 264 ILE A CA 1
ATOM 2121 C C . ILE A 1 264 ? 5.680 -12.463 -7.693 1.00 98.88 264 ILE A C 1
ATOM 2123 O O . ILE A 1 264 ? 5.587 -13.344 -8.545 1.00 98.88 264 ILE A O 1
ATOM 2127 N N . GLN A 1 265 ? 4.643 -12.086 -6.939 1.00 98.62 265 GLN A N 1
ATOM 2128 C CA . GLN A 1 265 ? 3.307 -12.683 -7.040 1.00 98.62 265 GLN A CA 1
ATOM 2129 C C . GLN A 1 265 ? 2.682 -12.463 -8.423 1.00 98.62 265 GLN A C 1
ATOM 2131 O O . GLN A 1 265 ? 2.127 -13.399 -9.003 1.00 98.62 265 GLN A O 1
ATOM 2136 N N . VAL A 1 266 ? 2.832 -11.264 -9.003 1.00 98.75 266 VAL A N 1
ATOM 2137 C CA . VAL A 1 266 ? 2.403 -10.994 -10.386 1.00 98.75 266 VAL A CA 1
ATOM 2138 C C . VAL A 1 266 ? 3.113 -11.932 -11.363 1.00 98.75 266 VAL A C 1
ATOM 2140 O O . VAL A 1 266 ? 2.438 -12.581 -12.160 1.00 98.75 266 VAL A O 1
ATOM 2143 N N . CYS A 1 267 ? 4.441 -12.068 -11.286 1.00 98.81 267 CYS A N 1
ATOM 2144 C CA . CYS A 1 267 ? 5.208 -12.975 -12.149 1.00 98.81 267 CYS A CA 1
ATOM 2145 C C . CYS A 1 267 ? 4.764 -14.437 -11.982 1.00 98.81 267 CYS A C 1
ATOM 2147 O O . CYS A 1 267 ? 4.498 -15.117 -12.975 1.00 98.81 267 CYS A O 1
ATOM 2149 N N . ALA A 1 268 ? 4.600 -14.898 -10.739 1.00 98.69 268 ALA A N 1
ATOM 2150 C CA . ALA A 1 268 ? 4.148 -16.252 -10.430 1.00 98.69 268 ALA A CA 1
ATOM 2151 C C . ALA A 1 268 ? 2.762 -16.545 -11.025 1.00 98.69 268 ALA A C 1
ATOM 2153 O O . ALA A 1 268 ? 2.521 -17.643 -11.523 1.00 98.69 268 ALA A O 1
ATOM 2154 N N . SER A 1 269 ? 1.874 -15.546 -11.066 1.00 98.25 269 SER A N 1
ATOM 2155 C CA . SER A 1 269 ? 0.545 -15.675 -11.675 1.00 98.25 269 SER A CA 1
ATOM 2156 C C . SER A 1 269 ? 0.565 -15.875 -13.203 1.00 98.25 269 SER A C 1
ATOM 2158 O O . SER A 1 269 ? -0.428 -16.327 -13.770 1.00 98.25 269 SER A O 1
ATOM 2160 N N . TYR 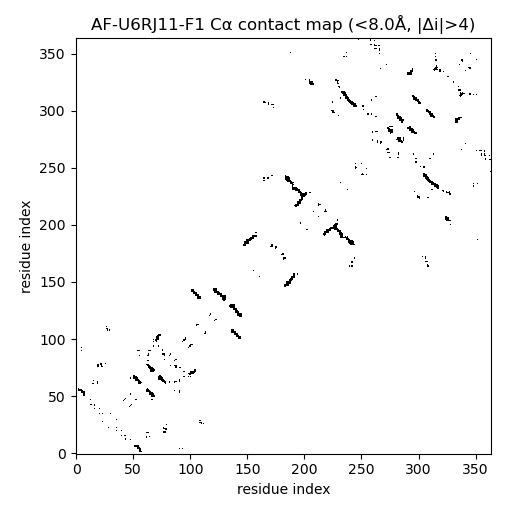A 1 270 ? 1.700 -15.593 -13.854 1.00 98.38 270 TYR A N 1
ATOM 2161 C CA . TYR A 1 270 ? 1.985 -15.911 -15.258 1.00 98.38 270 TYR A CA 1
ATOM 2162 C C . TYR A 1 270 ? 2.836 -17.184 -15.428 1.00 98.38 270 TYR A C 1
ATOM 2164 O O . TYR A 1 270 ? 3.257 -17.498 -16.539 1.00 98.38 270 TYR A O 1
ATOM 2172 N N . GLY A 1 271 ? 3.114 -17.916 -14.344 1.00 98.38 271 GLY A N 1
ATOM 2173 C CA . GLY A 1 271 ? 3.992 -19.090 -14.358 1.00 98.38 271 GLY A CA 1
ATOM 2174 C C . GLY A 1 271 ? 5.484 -18.753 -14.446 1.00 98.38 271 GLY A C 1
ATOM 2175 O O . GLY A 1 271 ? 6.279 -19.611 -14.821 1.00 98.38 271 GLY A O 1
ATOM 2176 N N . ILE A 1 272 ? 5.875 -17.515 -14.125 1.00 98.56 272 ILE A N 1
ATOM 2177 C CA . ILE A 1 272 ? 7.267 -17.057 -14.162 1.00 98.56 272 ILE A CA 1
ATOM 2178 C C . ILE A 1 272 ? 7.839 -17.067 -12.742 1.00 98.56 272 ILE A C 1
ATOM 2180 O O . ILE A 1 272 ? 7.373 -16.337 -11.868 1.00 98.56 272 ILE A O 1
ATOM 2184 N N . GLU A 1 273 ? 8.891 -17.854 -12.521 1.00 98.38 273 GLU A N 1
ATOM 2185 C CA . GLU A 1 273 ? 9.622 -17.868 -11.252 1.00 98.38 273 GLU A CA 1
ATOM 2186 C C . GLU A 1 273 ? 10.535 -16.639 -11.137 1.00 98.38 273 GLU A C 1
ATOM 2188 O O . GLU A 1 273 ? 11.511 -16.492 -11.879 1.00 98.38 273 GLU A O 1
ATOM 2193 N N . ALA A 1 274 ? 10.217 -15.760 -10.188 1.00 98.44 274 ALA A N 1
ATOM 2194 C CA . ALA A 1 274 ? 10.941 -14.526 -9.926 1.00 98.44 274 ALA A CA 1
ATOM 2195 C C . ALA A 1 274 ? 11.361 -14.424 -8.456 1.00 98.44 274 ALA A C 1
ATOM 2197 O O . ALA A 1 274 ? 10.754 -15.029 -7.576 1.00 98.44 274 ALA A O 1
ATOM 2198 N N . GLY A 1 275 ? 12.389 -13.626 -8.173 1.00 97.94 275 GLY A N 1
ATOM 2199 C CA . GLY A 1 275 ? 12.870 -13.447 -6.809 1.00 97.94 275 GLY A CA 1
ATOM 2200 C C . GLY A 1 275 ? 13.739 -12.213 -6.610 1.00 97.94 275 GLY A C 1
ATOM 2201 O O . GLY A 1 275 ? 13.833 -11.327 -7.465 1.00 97.94 275 GLY A O 1
ATOM 2202 N N . ARG A 1 276 ? 14.392 -12.171 -5.447 1.00 96.44 276 ARG A N 1
ATOM 2203 C CA . ARG A 1 276 ? 15.263 -11.076 -5.000 1.00 96.44 276 ARG A CA 1
ATOM 2204 C C . ARG A 1 276 ? 16.727 -11.469 -5.131 1.00 96.44 276 ARG A C 1
ATOM 2206 O O . ARG A 1 276 ? 17.095 -12.611 -4.867 1.00 96.44 276 ARG A O 1
ATOM 2213 N N . VAL A 1 277 ? 17.581 -10.500 -5.449 1.00 92.81 277 VAL A N 1
ATOM 2214 C CA . VAL A 1 277 ? 19.036 -10.686 -5.458 1.00 92.81 277 VAL A CA 1
ATOM 2215 C C . VAL A 1 277 ? 19.647 -9.880 -4.317 1.00 92.81 277 VAL A C 1
ATOM 2217 O O . VAL A 1 277 ? 19.425 -8.676 -4.190 1.00 92.81 277 VAL A O 1
ATOM 2220 N N . LYS A 1 278 ? 20.441 -10.539 -3.465 1.00 89.31 278 LYS A N 1
ATOM 2221 C CA . LYS A 1 278 ? 21.085 -9.887 -2.316 1.00 89.31 278 LYS A CA 1
ATOM 2222 C C . LYS A 1 278 ? 21.944 -8.705 -2.782 1.00 89.31 278 LYS A C 1
ATOM 2224 O O . LYS A 1 278 ? 22.828 -8.866 -3.616 1.00 89.31 278 LYS A O 1
ATOM 2229 N N . GLY A 1 279 ? 21.692 -7.528 -2.208 1.00 86.56 279 GLY A N 1
ATOM 2230 C CA . GLY A 1 279 ? 22.409 -6.291 -2.540 1.00 86.56 279 GLY A CA 1
ATOM 2231 C C . GLY A 1 279 ? 21.951 -5.613 -3.836 1.00 86.56 279 GLY A C 1
ATOM 2232 O O . GLY A 1 279 ? 22.577 -4.644 -4.255 1.00 86.56 279 GLY A O 1
ATOM 2233 N N . ALA A 1 280 ? 20.879 -6.094 -4.469 1.00 88.69 280 ALA A N 1
ATOM 2234 C CA . ALA A 1 280 ? 20.421 -5.612 -5.763 1.00 88.69 280 ALA A CA 1
ATOM 2235 C C . ALA A 1 280 ? 18.895 -5.448 -5.790 1.00 88.69 280 ALA A C 1
ATOM 2237 O O . ALA A 1 280 ? 18.163 -6.407 -6.032 1.00 88.69 280 ALA A O 1
ATOM 2238 N N . THR A 1 281 ? 18.423 -4.218 -5.575 1.00 91.44 281 THR A N 1
ATOM 2239 C CA . THR A 1 281 ? 16.986 -3.916 -5.504 1.00 91.44 281 THR A CA 1
ATOM 2240 C C . THR A 1 281 ? 16.254 -4.230 -6.808 1.00 91.44 281 THR A C 1
ATOM 2242 O O . THR A 1 281 ? 16.780 -4.044 -7.921 1.00 91.44 281 THR A O 1
ATOM 2245 N N . GLY A 1 282 ? 15.007 -4.668 -6.653 1.00 94.88 282 GLY A N 1
ATOM 2246 C CA . GLY A 1 282 ? 14.133 -5.052 -7.751 1.00 94.88 282 GLY A CA 1
ATOM 2247 C C . GLY A 1 282 ? 13.949 -6.556 -7.862 1.00 94.88 282 GLY A C 1
ATOM 2248 O O . GLY A 1 282 ? 14.466 -7.334 -7.062 1.00 94.88 282 GLY A O 1
ATOM 2249 N N . VAL A 1 283 ? 13.194 -6.951 -8.880 1.00 98.19 283 VAL A N 1
ATOM 2250 C CA . VAL A 1 283 ? 12.804 -8.347 -9.093 1.00 98.19 283 VAL A CA 1
ATOM 2251 C C . VAL A 1 283 ? 13.539 -8.921 -10.293 1.00 98.19 283 VAL A C 1
ATOM 2253 O O . VAL A 1 283 ? 13.675 -8.271 -11.337 1.00 98.19 283 VAL A O 1
ATOM 2256 N N . TRP A 1 284 ? 14.031 -10.144 -10.122 1.00 97.81 284 TRP A N 1
ATOM 2257 C CA . TRP A 1 284 ? 14.971 -10.807 -11.018 1.00 97.81 284 TRP A CA 1
ATOM 2258 C C . TRP A 1 284 ? 14.509 -12.221 -11.361 1.00 97.81 284 TRP A C 1
ATOM 2260 O O . TRP A 1 284 ? 13.834 -12.871 -10.566 1.00 97.81 284 TRP A O 1
ATOM 2270 N N . LEU A 1 285 ? 14.926 -12.704 -12.530 1.00 97.88 285 LEU A N 1
ATOM 2271 C CA . LEU A 1 285 ? 14.708 -14.073 -13.000 1.00 97.88 285 LEU A CA 1
ATOM 2272 C C . LEU A 1 285 ? 16.031 -14.826 -13.111 1.00 97.88 285 LEU A C 1
ATOM 2274 O O . LEU A 1 285 ? 17.078 -14.211 -13.333 1.00 97.88 285 LEU A O 1
ATOM 2278 N N . ALA A 1 286 ? 15.955 -16.160 -13.055 1.00 95.81 286 ALA A N 1
ATOM 2279 C CA . ALA A 1 286 ? 17.094 -17.069 -13.219 1.00 95.81 286 ALA A CA 1
ATOM 2280 C C . ALA A 1 286 ? 18.283 -16.707 -12.304 1.00 95.81 286 ALA A C 1
ATOM 2282 O O . ALA A 1 286 ? 19.439 -16.669 -12.740 1.00 95.81 286 ALA A O 1
ATOM 2283 N N . ILE A 1 287 ? 17.964 -16.400 -11.044 1.00 94.31 287 ILE A N 1
ATOM 2284 C CA . ILE A 1 287 ? 18.902 -15.918 -10.027 1.00 94.31 287 ILE A CA 1
ATOM 2285 C C . ILE A 1 287 ? 20.022 -16.936 -9.811 1.00 94.31 287 ILE A C 1
ATOM 2287 O O . ILE A 1 287 ? 19.774 -18.136 -9.721 1.00 94.31 287 ILE A O 1
ATOM 2291 N N . GLY A 1 288 ? 21.264 -16.456 -9.743 1.00 90.25 288 GLY A N 1
ATOM 2292 C CA . GLY A 1 288 ? 22.437 -17.315 -9.555 1.00 90.25 288 GLY A CA 1
ATOM 2293 C C . GLY A 1 288 ? 22.863 -18.104 -10.800 1.00 90.25 288 GLY A C 1
ATOM 2294 O O . GLY A 1 288 ? 23.783 -18.916 -10.717 1.00 90.25 288 GLY A O 1
ATOM 2295 N N . THR A 1 289 ? 22.244 -17.858 -11.959 1.00 92.00 289 THR A N 1
ATOM 2296 C CA . THR A 1 289 ? 22.642 -18.454 -13.245 1.00 92.00 289 THR A CA 1
ATOM 2297 C C . THR A 1 289 ? 23.289 -17.413 -14.171 1.00 92.00 289 THR A C 1
ATOM 2299 O O . THR A 1 289 ? 23.067 -16.213 -14.001 1.00 92.00 289 THR A O 1
ATOM 2302 N N . PRO A 1 290 ? 24.001 -17.829 -15.237 1.00 89.12 290 PRO A N 1
ATOM 2303 C CA . PRO A 1 290 ? 24.500 -16.904 -16.262 1.00 89.12 290 PRO A CA 1
ATOM 2304 C C . PRO A 1 290 ? 23.412 -16.134 -17.036 1.00 89.12 290 PRO A C 1
ATOM 2306 O O . PRO A 1 290 ? 23.738 -15.248 -17.818 1.00 89.12 290 PRO A O 1
ATOM 2309 N N . ARG A 1 291 ? 22.125 -16.480 -16.868 1.00 91.06 291 ARG A N 1
ATOM 2310 C CA . ARG A 1 291 ? 20.978 -15.831 -17.532 1.00 91.06 291 ARG A CA 1
ATOM 2311 C C . ARG A 1 291 ? 20.215 -14.874 -16.607 1.00 91.06 291 ARG A C 1
ATOM 2313 O O . ARG A 1 291 ? 19.067 -14.525 -16.905 1.00 91.06 291 ARG A O 1
ATOM 2320 N N . GLU A 1 292 ? 20.822 -14.485 -15.487 1.00 94.12 292 GLU A N 1
ATOM 2321 C CA . GLU A 1 292 ? 20.227 -13.570 -14.516 1.00 94.12 292 GLU A CA 1
ATOM 2322 C C . GLU A 1 292 ? 19.856 -12.231 -15.169 1.00 94.12 292 GLU A C 1
ATOM 2324 O O . GLU A 1 292 ? 20.661 -11.588 -15.854 1.00 94.12 292 GLU A O 1
ATOM 2329 N N . ARG A 1 293 ? 18.602 -11.817 -14.981 1.00 95.38 293 ARG A N 1
ATOM 2330 C CA . ARG A 1 293 ? 18.055 -10.616 -15.621 1.00 95.38 293 ARG A CA 1
ATOM 2331 C C . ARG A 1 293 ? 16.962 -9.971 -14.785 1.00 95.38 293 ARG A C 1
ATOM 2333 O O . ARG A 1 293 ? 16.187 -10.668 -14.134 1.00 95.38 293 ARG A O 1
ATOM 2340 N N . LYS A 1 294 ? 16.904 -8.642 -14.805 1.00 96.38 294 LYS A N 1
ATOM 2341 C CA . LYS A 1 294 ? 15.924 -7.848 -14.057 1.00 96.38 294 LYS A CA 1
ATOM 2342 C C . LYS A 1 294 ? 14.630 -7.699 -14.854 1.00 96.38 294 LYS A C 1
ATOM 2344 O O . LYS A 1 294 ? 14.679 -7.319 -16.022 1.00 96.38 294 LYS A O 1
ATOM 2349 N N . ILE A 1 295 ? 13.489 -7.949 -14.216 1.00 98.44 295 ILE A N 1
ATOM 2350 C CA . ILE A 1 295 ? 12.159 -7.703 -14.797 1.00 98.44 295 ILE A CA 1
ATOM 2351 C C . ILE A 1 295 ? 11.510 -6.428 -14.245 1.00 98.44 295 ILE A C 1
ATOM 2353 O O . ILE A 1 295 ? 10.720 -5.791 -14.936 1.00 98.44 295 ILE A O 1
ATOM 2357 N N . CYS A 1 296 ? 11.869 -6.016 -13.024 1.00 98.38 296 CYS A N 1
ATOM 2358 C CA . CYS A 1 296 ? 11.319 -4.816 -12.403 1.00 98.38 296 CYS A CA 1
ATOM 2359 C C . CYS A 1 296 ? 12.378 -4.032 -11.626 1.00 98.38 296 CYS A C 1
ATOM 2361 O O . CYS A 1 296 ? 13.118 -4.600 -10.817 1.00 98.38 296 CYS A O 1
ATOM 2363 N N . ALA A 1 297 ? 12.447 -2.725 -11.875 1.00 95.94 297 ALA A N 1
ATOM 2364 C CA . ALA A 1 297 ? 13.289 -1.798 -11.129 1.00 95.94 297 ALA A CA 1
ATOM 2365 C C . ALA A 1 297 ? 12.525 -1.185 -9.948 1.00 95.94 297 ALA A C 1
ATOM 2367 O O . ALA A 1 297 ? 11.322 -0.961 -10.032 1.00 95.94 297 ALA A O 1
ATOM 2368 N N . MET A 1 298 ? 13.247 -0.887 -8.866 1.00 94.06 298 MET A N 1
ATOM 2369 C CA . MET A 1 298 ? 12.716 -0.258 -7.654 1.00 94.06 298 MET A CA 1
ATOM 2370 C C . MET A 1 298 ? 13.571 0.958 -7.311 1.00 94.06 298 MET A C 1
ATOM 2372 O O . MET A 1 298 ? 14.794 0.843 -7.186 1.00 94.06 298 MET A O 1
ATOM 2376 N N . GLY A 1 299 ? 12.930 2.107 -7.137 1.00 91.75 299 GLY A N 1
ATOM 2377 C CA . GLY A 1 299 ? 13.576 3.353 -6.752 1.00 91.75 299 GLY A CA 1
ATOM 2378 C C . GLY A 1 299 ? 12.588 4.218 -5.993 1.00 91.75 299 GLY A C 1
ATOM 2379 O O . GLY A 1 299 ? 11.663 4.758 -6.584 1.00 91.75 299 GLY A O 1
ATOM 2380 N N . VAL A 1 300 ? 12.794 4.344 -4.684 1.00 94.00 300 VAL A N 1
ATOM 2381 C CA . VAL A 1 300 ? 11.879 5.029 -3.763 1.00 94.00 300 VAL A CA 1
ATOM 2382 C C . VAL A 1 300 ? 12.609 6.189 -3.094 1.00 94.00 300 VAL A C 1
ATOM 2384 O O . VAL A 1 300 ? 13.801 6.100 -2.787 1.00 94.00 300 VAL A O 1
ATOM 2387 N N . ARG A 1 301 ? 11.886 7.281 -2.845 1.00 93.56 301 ARG A N 1
ATOM 2388 C CA . ARG A 1 301 ? 12.254 8.315 -1.871 1.00 93.56 301 ARG A CA 1
ATOM 2389 C C . ARG A 1 301 ? 11.346 8.169 -0.653 1.00 93.56 301 ARG A C 1
ATOM 2391 O O . ARG A 1 301 ? 10.156 7.919 -0.809 1.00 93.56 301 ARG A O 1
ATOM 2398 N N . SER A 1 302 ? 11.888 8.371 0.548 1.00 94.62 302 SER A N 1
ATOM 2399 C CA . SER A 1 302 ? 11.076 8.498 1.759 1.00 94.62 302 SER A CA 1
ATOM 2400 C C . SER A 1 302 ? 11.518 9.678 2.623 1.00 94.62 302 SER A C 1
ATOM 2402 O O . SER A 1 302 ? 12.709 9.983 2.708 1.00 94.62 302 SER A O 1
ATOM 2404 N N . SER A 1 303 ? 10.554 10.361 3.238 1.00 95.06 303 SER A N 1
ATOM 2405 C CA . SER A 1 303 ? 10.765 11.381 4.271 1.00 95.06 303 SER A CA 1
ATOM 2406 C C . SER A 1 303 ? 9.568 11.387 5.215 1.00 95.06 303 SER A C 1
ATOM 2408 O O . SER A 1 303 ? 8.441 11.262 4.752 1.00 95.06 303 SER A O 1
ATOM 2410 N N . HIS A 1 304 ? 9.793 11.516 6.525 1.00 94.25 304 HIS A N 1
ATOM 2411 C CA . HIS A 1 304 ? 8.726 11.460 7.537 1.00 94.25 304 HIS A CA 1
ATOM 2412 C C . HIS A 1 304 ? 7.822 10.217 7.407 1.00 94.25 304 HIS A C 1
ATOM 2414 O O . HIS A 1 304 ? 6.618 10.303 7.635 1.00 94.25 304 HIS A O 1
ATOM 2420 N N . PHE A 1 305 ? 8.395 9.070 7.020 1.00 95.62 305 PHE A N 1
ATOM 2421 C CA . PHE A 1 305 ? 7.689 7.821 6.680 1.00 95.62 305 PHE A CA 1
ATOM 2422 C C . PHE A 1 305 ? 6.712 7.915 5.501 1.00 95.62 305 PHE A C 1
ATOM 2424 O O . PHE A 1 305 ? 6.007 6.953 5.229 1.00 95.62 305 PHE A O 1
ATOM 2431 N N . VAL A 1 306 ? 6.692 9.024 4.766 1.00 97.75 306 VAL A N 1
ATOM 2432 C CA . VAL A 1 306 ? 5.925 9.153 3.527 1.00 97.75 306 VAL A CA 1
ATOM 2433 C C . VAL A 1 306 ? 6.800 8.735 2.348 1.00 97.75 306 VAL A C 1
ATOM 2435 O O . VAL A 1 306 ? 8.000 9.028 2.351 1.00 97.75 306 VAL A O 1
ATOM 2438 N N . THR A 1 307 ? 6.245 8.031 1.361 1.00 98.06 307 THR A N 1
ATOM 2439 C CA . THR A 1 307 ? 6.963 7.547 0.166 1.00 98.06 307 THR A CA 1
ATOM 2440 C C . THR A 1 307 ? 6.634 8.337 -1.099 1.00 98.06 307 THR A C 1
ATOM 2442 O O . THR A 1 307 ? 5.550 8.887 -1.238 1.00 98.06 307 THR A O 1
ATOM 2445 N N . MET A 1 308 ? 7.578 8.375 -2.040 1.00 97.25 308 MET A N 1
ATOM 2446 C CA . MET A 1 308 ? 7.413 8.880 -3.411 1.00 97.25 308 MET A CA 1
ATOM 2447 C C . MET A 1 308 ? 8.253 8.025 -4.367 1.00 97.25 308 MET A C 1
ATOM 2449 O O . MET A 1 308 ? 9.197 7.359 -3.920 1.00 97.25 308 MET A O 1
ATOM 2453 N N . HIS A 1 309 ? 7.966 8.088 -5.671 1.00 96.94 309 HIS A N 1
ATOM 2454 C CA . HIS A 1 309 ? 8.460 7.148 -6.681 1.00 96.94 309 HIS A CA 1
ATOM 2455 C C . HIS A 1 309 ? 7.939 5.733 -6.390 1.00 96.94 309 HIS A C 1
ATOM 2457 O O . HIS A 1 309 ? 6.846 5.590 -5.848 1.00 96.94 309 HIS A O 1
ATOM 2463 N N . GLY A 1 310 ? 8.655 4.675 -6.765 1.00 97.31 310 GLY A N 1
ATOM 2464 C CA . GLY A 1 310 ? 8.141 3.319 -6.587 1.00 97.31 310 GLY A CA 1
ATOM 2465 C C . GLY A 1 310 ? 8.842 2.291 -7.454 1.00 97.31 310 GLY A C 1
ATOM 2466 O O . GLY A 1 310 ? 10.056 2.097 -7.340 1.00 97.31 310 GLY A O 1
ATOM 2467 N N . LEU A 1 311 ? 8.057 1.616 -8.291 1.00 98.25 311 LEU A N 1
ATOM 2468 C CA . LEU A 1 311 ? 8.491 0.481 -9.097 1.00 98.25 311 LEU A CA 1
ATOM 2469 C C . LEU A 1 311 ? 8.211 0.688 -10.582 1.00 98.25 311 LEU A C 1
ATOM 2471 O O . LEU A 1 311 ? 7.303 1.428 -10.952 1.00 98.25 311 LEU A O 1
ATOM 2475 N N . ALA A 1 312 ? 8.976 -0.001 -11.423 1.00 98.56 312 ALA A N 1
ATOM 2476 C CA . ALA A 1 312 ? 8.818 -0.005 -12.872 1.00 98.56 312 ALA A CA 1
ATOM 2477 C C . ALA A 1 312 ? 8.942 -1.441 -13.399 1.00 98.56 312 ALA A C 1
ATOM 2479 O O . ALA A 1 312 ? 10.045 -1.989 -13.479 1.00 98.56 312 ALA A O 1
ATOM 2480 N N . LEU A 1 313 ? 7.805 -2.078 -13.682 1.00 98.88 313 LEU A N 1
ATOM 2481 C CA . LEU A 1 313 ? 7.698 -3.448 -14.182 1.00 98.88 313 LEU A CA 1
ATOM 2482 C C . LEU A 1 313 ? 7.700 -3.451 -15.711 1.00 98.88 313 LEU A C 1
ATOM 2484 O O . LEU A 1 313 ? 6.846 -2.838 -16.352 1.00 98.88 313 LEU A O 1
ATOM 2488 N N . ASN A 1 314 ? 8.639 -4.183 -16.304 1.00 98.88 314 ASN A N 1
ATOM 2489 C CA . ASN A 1 314 ? 8.690 -4.331 -17.749 1.00 98.88 314 ASN A CA 1
ATOM 2490 C C . ASN A 1 314 ? 7.597 -5.304 -18.224 1.00 98.88 314 ASN A C 1
ATOM 2492 O O . ASN A 1 314 ? 7.700 -6.512 -17.998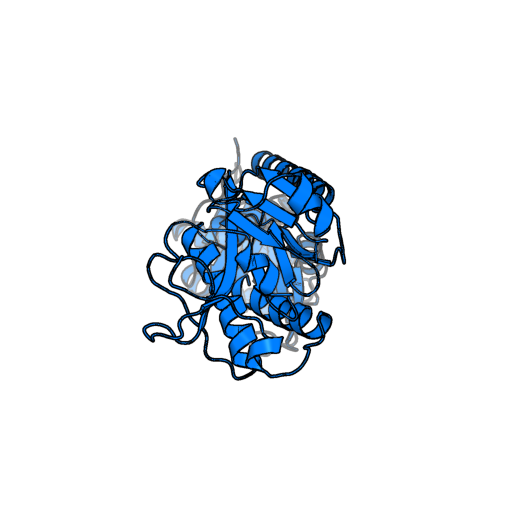 1.00 98.88 314 ASN A O 1
ATOM 2496 N N . VAL A 1 315 ? 6.566 -4.794 -18.906 1.00 98.88 315 VAL A N 1
ATOM 2497 C CA . VAL A 1 315 ? 5.446 -5.603 -19.421 1.00 98.88 315 VAL A CA 1
ATOM 2498 C C . VAL A 1 315 ? 5.669 -5.925 -20.897 1.00 98.88 315 VAL A C 1
ATOM 2500 O O . VAL A 1 315 ? 6.167 -7.000 -21.215 1.00 98.88 315 VAL A O 1
ATOM 2503 N N . ASN A 1 316 ? 5.403 -4.960 -21.776 1.00 98.75 316 ASN A N 1
ATOM 2504 C CA . ASN A 1 316 ? 5.660 -4.996 -23.222 1.00 98.75 316 ASN A CA 1
ATOM 2505 C C . ASN A 1 316 ? 6.765 -3.995 -23.603 1.00 98.75 316 ASN A C 1
ATOM 2507 O O . ASN A 1 316 ? 6.778 -3.425 -24.688 1.00 98.75 316 ASN A O 1
ATOM 2511 N N . THR A 1 317 ? 7.648 -3.697 -22.649 1.00 98.50 317 THR A N 1
ATOM 2512 C CA . THR A 1 317 ? 8.650 -2.637 -22.759 1.00 98.50 317 THR A CA 1
ATOM 2513 C C . THR A 1 317 ? 9.641 -2.919 -23.877 1.00 98.50 317 THR A C 1
ATOM 2515 O O . THR A 1 317 ? 10.210 -4.010 -23.943 1.00 98.50 317 THR A O 1
ATOM 2518 N N . ASP A 1 318 ? 9.944 -1.901 -24.683 1.00 97.75 318 ASP A N 1
ATOM 2519 C CA . ASP A 1 318 ? 11.061 -1.972 -25.621 1.00 97.75 318 ASP A CA 1
ATOM 2520 C C . ASP A 1 318 ? 12.401 -1.993 -24.871 1.00 97.75 318 ASP A C 1
ATOM 2522 O O . ASP A 1 318 ? 12.936 -0.968 -24.437 1.00 97.75 318 ASP A O 1
ATOM 2526 N N . LEU A 1 319 ? 12.953 -3.197 -24.722 1.00 96.62 319 LEU A N 1
ATOM 2527 C CA . LEU A 1 319 ? 14.167 -3.432 -23.947 1.00 96.62 319 LEU A CA 1
ATOM 2528 C C . LEU A 1 319 ? 15.433 -2.860 -24.603 1.00 96.62 319 LEU A C 1
ATOM 2530 O O . LEU A 1 319 ? 16.460 -2.769 -23.930 1.00 96.62 319 LEU A O 1
ATOM 2534 N N . ARG A 1 320 ? 15.388 -2.451 -25.881 1.00 95.31 320 ARG A N 1
ATOM 2535 C CA . ARG A 1 320 ? 16.546 -1.864 -26.581 1.00 95.31 320 ARG A CA 1
ATOM 2536 C C . ARG A 1 320 ? 17.015 -0.571 -25.917 1.00 95.31 320 ARG A C 1
ATOM 2538 O O . ARG A 1 320 ? 18.214 -0.317 -25.873 1.00 95.31 320 ARG A O 1
ATOM 2545 N N . TYR A 1 321 ? 16.092 0.194 -25.331 1.00 96.31 321 TYR A N 1
ATOM 2546 C CA . TYR A 1 321 ? 16.396 1.455 -24.651 1.00 96.31 321 TYR A CA 1
ATOM 2547 C C . TYR A 1 321 ? 17.287 1.283 -23.413 1.00 96.31 321 TYR A C 1
ATOM 2549 O O . TYR A 1 321 ? 18.028 2.202 -23.061 1.00 96.31 321 TYR A O 1
ATOM 2557 N N . PHE A 1 322 ? 17.294 0.106 -22.779 1.00 94.06 322 PHE A N 1
ATOM 2558 C CA . PHE A 1 322 ? 18.238 -0.181 -21.694 1.00 94.06 322 PHE A CA 1
ATOM 2559 C C . PHE A 1 322 ? 19.685 -0.320 -22.189 1.00 94.06 322 PHE A C 1
ATOM 2561 O O . PHE A 1 322 ? 20.605 -0.142 -21.400 1.00 94.06 322 PHE A O 1
ATOM 2568 N N . GLY A 1 323 ? 19.906 -0.587 -23.483 1.00 91.50 323 GLY A N 1
ATOM 2569 C CA . GLY A 1 323 ? 21.243 -0.655 -24.084 1.00 91.50 323 GLY A CA 1
ATOM 2570 C C . GLY A 1 323 ? 21.947 0.701 -24.213 1.00 91.50 323 GLY A C 1
ATOM 2571 O O . GLY A 1 323 ? 23.134 0.741 -24.522 1.00 91.50 323 GLY A O 1
ATOM 2572 N N . TYR A 1 324 ? 21.238 1.805 -23.963 1.00 92.38 324 TYR A N 1
ATOM 2573 C CA . TYR A 1 324 ? 21.771 3.170 -24.026 1.00 92.38 324 TYR A CA 1
ATOM 2574 C C . TYR A 1 324 ? 22.222 3.717 -22.662 1.00 92.38 324 TYR A C 1
ATOM 2576 O O . TYR A 1 324 ? 22.611 4.882 -22.560 1.00 92.38 324 TYR A O 1
ATOM 2584 N N . ILE A 1 325 ? 22.175 2.893 -21.611 1.00 90.75 325 ILE A N 1
ATOM 2585 C CA . ILE A 1 325 ? 22.565 3.267 -20.249 1.00 90.75 325 ILE A CA 1
ATOM 2586 C C . ILE A 1 325 ? 23.472 2.219 -19.614 1.00 90.75 325 ILE A C 1
ATOM 2588 O O . ILE A 1 325 ? 23.425 1.040 -19.956 1.00 90.75 325 ILE A O 1
ATOM 2592 N N . ASN A 1 326 ? 24.270 2.652 -18.642 1.00 85.69 326 ASN A N 1
ATOM 2593 C CA . ASN A 1 326 ? 25.152 1.793 -17.870 1.00 85.69 326 ASN A CA 1
ATOM 2594 C C . ASN A 1 326 ? 24.884 1.929 -16.360 1.00 85.69 326 ASN A C 1
ATOM 2596 O O . ASN A 1 326 ? 25.503 2.765 -15.701 1.00 85.69 326 ASN A O 1
ATOM 2600 N N . PRO A 1 327 ? 23.966 1.138 -15.779 1.00 78.31 327 PRO A N 1
ATOM 2601 C CA . PRO A 1 327 ? 23.709 1.193 -14.347 1.00 78.31 327 PRO A CA 1
ATOM 2602 C C . PRO A 1 327 ? 24.892 0.620 -13.552 1.00 78.31 327 PRO A C 1
ATOM 2604 O O . PRO A 1 327 ? 25.342 -0.510 -13.773 1.00 78.31 327 PRO A O 1
ATOM 2607 N N . CYS A 1 328 ? 25.370 1.382 -12.570 1.00 63.78 328 CYS A N 1
ATOM 2608 C CA . CYS A 1 328 ? 26.441 0.990 -11.665 1.00 63.78 328 CYS A CA 1
ATOM 2609 C C . CYS A 1 328 ? 26.157 -0.375 -11.016 1.00 63.78 328 CYS A C 1
ATOM 2611 O O . CYS A 1 328 ? 25.122 -0.593 -10.385 1.00 63.78 328 CYS A O 1
ATOM 2613 N N . GLY A 1 329 ? 27.120 -1.292 -11.154 1.00 59.75 329 GLY A N 1
ATOM 2614 C CA . GLY A 1 329 ? 27.132 -2.598 -10.488 1.00 59.75 329 GLY A CA 1
ATOM 2615 C C . GLY A 1 329 ? 26.437 -3.746 -11.229 1.00 59.75 329 GLY A C 1
ATOM 2616 O O . GLY A 1 329 ? 26.521 -4.878 -10.757 1.00 59.75 329 GLY A O 1
ATOM 2617 N N . PHE A 1 330 ? 25.796 -3.506 -12.382 1.00 61.88 330 PHE A N 1
ATOM 2618 C CA . PHE A 1 330 ? 24.989 -4.533 -13.069 1.00 61.88 330 PHE A CA 1
ATOM 2619 C C . PHE A 1 330 ? 25.273 -4.710 -14.564 1.00 61.88 330 PHE A C 1
ATOM 2621 O O . PHE A 1 330 ? 24.474 -5.331 -15.254 1.00 61.88 330 PHE A O 1
ATOM 2628 N N . ILE A 1 331 ? 26.430 -4.258 -15.052 1.00 58.25 331 ILE A N 1
ATOM 2629 C CA . ILE A 1 331 ? 26.834 -4.340 -16.474 1.00 58.25 331 ILE A CA 1
ATOM 2630 C C . ILE A 1 331 ? 26.743 -5.775 -17.034 1.00 58.25 331 ILE A C 1
ATOM 2632 O O . ILE A 1 331 ? 26.430 -5.977 -18.202 1.00 58.25 331 ILE A O 1
ATOM 2636 N N . ASN A 1 332 ? 26.953 -6.783 -16.181 1.00 63.00 332 ASN A N 1
ATOM 2637 C CA . ASN A 1 332 ? 26.913 -8.198 -16.563 1.00 63.00 332 ASN A CA 1
ATOM 2638 C C . ASN A 1 332 ? 25.521 -8.846 -16.444 1.00 63.00 332 ASN A C 1
ATOM 2640 O O . ASN A 1 332 ? 25.407 -10.055 -16.638 1.00 63.00 332 ASN A O 1
ATOM 2644 N N . LYS A 1 333 ? 24.473 -8.095 -16.077 1.00 77.38 333 LYS A N 1
ATOM 2645 C CA . LYS A 1 333 ? 23.120 -8.630 -15.871 1.00 77.38 333 LYS A CA 1
ATOM 2646 C C . LYS A 1 333 ? 22.146 -8.031 -16.874 1.00 77.38 333 LYS A C 1
ATOM 2648 O O . LYS A 1 333 ? 22.139 -6.826 -17.106 1.00 77.38 333 LYS A O 1
ATOM 2653 N N . GLY A 1 334 ? 21.304 -8.878 -17.457 1.00 88.69 334 GLY A N 1
ATOM 2654 C CA . GLY A 1 334 ? 20.346 -8.449 -18.472 1.00 88.69 334 GLY A CA 1
ATOM 2655 C C . GLY A 1 334 ? 19.106 -7.763 -17.895 1.00 88.69 334 GLY A C 1
ATOM 2656 O O . GLY A 1 334 ? 18.864 -7.751 -16.687 1.00 88.69 334 GLY A O 1
ATOM 2657 N N . VAL A 1 335 ? 18.257 -7.273 -18.796 1.00 95.00 335 VAL A N 1
ATOM 2658 C CA . VAL A 1 335 ? 16.862 -6.908 -18.516 1.00 95.00 335 VAL A CA 1
ATOM 2659 C C . VAL A 1 335 ? 15.912 -7.808 -19.307 1.00 95.00 335 VAL A C 1
ATOM 2661 O O . VAL A 1 335 ? 16.272 -8.361 -20.354 1.00 95.00 335 VAL A O 1
ATOM 2664 N N . THR A 1 336 ? 14.696 -7.976 -18.802 1.00 97.94 336 THR A N 1
ATOM 2665 C CA . THR A 1 336 ? 13.619 -8.700 -19.481 1.00 97.94 336 THR A CA 1
ATOM 2666 C C . THR A 1 336 ? 12.264 -8.034 -19.262 1.00 97.94 336 THR A C 1
ATOM 2668 O O . THR A 1 336 ? 12.185 -7.041 -18.541 1.00 97.94 336 THR A O 1
ATOM 2671 N N . SER A 1 337 ? 11.221 -8.573 -19.887 1.00 98.81 337 SER A N 1
ATOM 2672 C CA . SER A 1 337 ? 9.830 -8.136 -19.783 1.00 98.81 337 SER A CA 1
ATOM 2673 C C . SER A 1 337 ? 8.885 -9.339 -19.775 1.00 98.81 337 SER A C 1
ATOM 2675 O O . SER A 1 337 ? 9.262 -10.411 -20.250 1.00 98.81 337 SER A O 1
ATOM 2677 N N . LEU A 1 338 ? 7.651 -9.170 -19.289 1.00 98.88 338 LEU A N 1
ATOM 2678 C CA . LEU A 1 338 ? 6.630 -10.225 -19.369 1.00 98.88 338 LEU A CA 1
ATOM 2679 C C . LEU A 1 338 ? 6.429 -10.705 -20.816 1.00 98.88 338 LEU A C 1
ATOM 2681 O O . LEU A 1 338 ? 6.394 -11.908 -21.059 1.00 98.88 338 LEU A O 1
ATOM 2685 N N . GLN A 1 339 ? 6.396 -9.783 -21.784 1.00 98.81 339 GLN A N 1
ATOM 2686 C CA . GLN A 1 339 ? 6.270 -10.102 -23.206 1.00 98.81 339 GLN A CA 1
ATOM 2687 C C . GLN A 1 339 ? 7.378 -11.034 -23.697 1.00 98.81 339 GLN A C 1
ATOM 2689 O O . GLN A 1 339 ? 7.117 -12.009 -24.401 1.00 98.81 339 GLN A O 1
ATOM 2694 N N . LYS A 1 340 ? 8.628 -10.742 -23.322 1.00 98.50 340 LYS A N 1
ATOM 2695 C CA . LYS A 1 340 ? 9.786 -11.538 -23.731 1.00 98.50 340 LYS A CA 1
ATOM 2696 C C . LYS A 1 340 ? 9.767 -12.934 -23.112 1.00 98.50 340 LYS A C 1
ATOM 2698 O O . LYS A 1 340 ? 10.131 -13.889 -23.789 1.00 98.50 340 LYS A O 1
ATOM 2703 N N . GLU A 1 341 ? 9.353 -13.051 -21.853 1.00 98.56 341 GLU A N 1
ATOM 2704 C CA . GLU A 1 341 ? 9.289 -14.340 -21.151 1.00 98.56 341 GLU A CA 1
ATOM 2705 C C . GLU A 1 341 ? 8.119 -15.215 -21.616 1.00 98.56 341 GLU A C 1
ATOM 2707 O O . GLU A 1 341 ? 8.249 -16.434 -21.668 1.00 98.56 341 GLU A O 1
ATOM 2712 N N . LEU A 1 342 ? 6.990 -14.607 -21.991 1.00 98.44 342 LEU A N 1
ATOM 2713 C CA . LEU A 1 342 ? 5.791 -15.322 -22.440 1.00 98.44 342 LEU A CA 1
ATOM 2714 C C . LEU A 1 342 ? 5.727 -15.516 -23.961 1.00 98.44 342 LEU A C 1
ATOM 2716 O O . LEU A 1 342 ? 4.869 -16.253 -24.447 1.00 98.44 342 LEU A O 1
ATOM 2720 N N . GLY A 1 343 ? 6.597 -14.845 -24.722 1.00 98.38 343 GLY A N 1
ATOM 2721 C CA . GLY A 1 343 ? 6.626 -14.898 -26.186 1.00 98.38 343 GLY A CA 1
ATOM 2722 C C . GLY A 1 343 ? 5.444 -14.202 -26.872 1.00 98.38 343 GLY A C 1
ATOM 2723 O O . GLY A 1 343 ? 5.224 -14.416 -28.062 1.00 98.38 343 GLY A O 1
ATOM 2724 N N . LYS A 1 344 ? 4.670 -13.391 -26.142 1.00 98.25 344 LYS A N 1
ATOM 2725 C CA . LYS A 1 344 ? 3.493 -12.661 -26.638 1.00 98.25 344 LYS A CA 1
ATOM 2726 C C . LYS A 1 344 ? 3.240 -11.406 -25.811 1.00 98.25 344 LYS A C 1
ATOM 2728 O O . LYS A 1 344 ? 3.623 -11.358 -24.648 1.00 98.25 344 LYS A O 1
ATOM 2733 N N . GLU A 1 345 ? 2.570 -10.415 -26.391 1.00 98.25 345 GLU A N 1
ATOM 2734 C CA . GLU A 1 345 ? 2.131 -9.229 -25.647 1.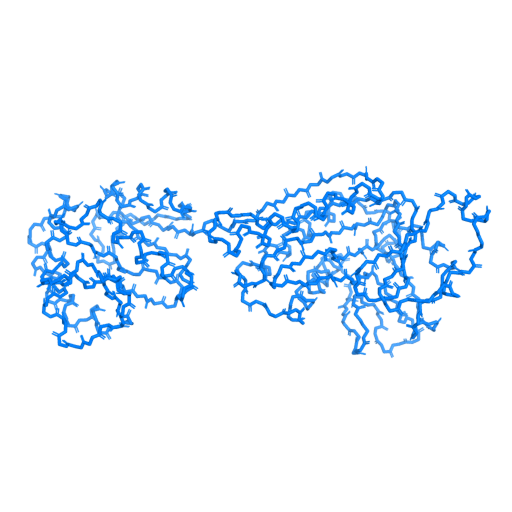00 98.25 345 GLU A CA 1
ATOM 2735 C C . GLU A 1 345 ? 1.145 -9.585 -24.530 1.00 98.25 345 GLU A C 1
ATOM 2737 O O . GLU A 1 345 ? 0.339 -10.512 -24.653 1.00 98.25 345 GLU A O 1
ATOM 2742 N N . VAL A 1 346 ? 1.224 -8.828 -23.437 1.00 98.56 346 VAL A N 1
ATOM 2743 C CA . VAL A 1 346 ? 0.364 -8.966 -22.259 1.00 98.56 346 VAL A CA 1
ATOM 2744 C C . VAL A 1 346 ? -0.506 -7.714 -22.127 1.00 98.56 346 VAL A C 1
ATOM 2746 O O . VAL A 1 346 ? 0.041 -6.608 -22.158 1.00 98.56 346 VAL A O 1
ATOM 2749 N N . PRO A 1 347 ? -1.836 -7.829 -21.969 1.00 98.50 347 PRO A N 1
ATOM 2750 C CA . PRO A 1 347 ? -2.698 -6.664 -21.778 1.00 98.50 347 PRO A CA 1
ATOM 2751 C C . PRO A 1 347 ? -2.299 -5.851 -20.536 1.00 98.50 347 PRO A C 1
ATOM 2753 O O . PRO A 1 347 ? -2.217 -6.396 -19.437 1.00 98.50 347 PRO A O 1
ATOM 2756 N N . MET A 1 348 ? -2.079 -4.540 -20.690 1.00 98.50 348 MET A N 1
ATOM 2757 C CA . MET A 1 348 ? -1.621 -3.682 -19.584 1.00 98.50 348 MET A CA 1
ATOM 2758 C C . MET A 1 348 ? -2.618 -3.655 -18.416 1.00 98.50 348 MET A C 1
ATOM 2760 O O . MET A 1 348 ? -2.221 -3.813 -17.264 1.00 98.50 348 MET A O 1
ATOM 2764 N N . GLU A 1 349 ? -3.914 -3.542 -18.713 1.00 97.88 349 GLU A N 1
ATOM 2765 C CA . GLU A 1 349 ? -4.984 -3.550 -17.704 1.00 97.88 349 GLU A CA 1
ATOM 2766 C C . GLU A 1 349 ? -4.993 -4.835 -16.859 1.00 97.88 349 GLU A C 1
ATOM 2768 O O . GLU A 1 349 ? -5.232 -4.787 -15.653 1.00 97.88 349 GLU A O 1
ATOM 2773 N N . GLU A 1 350 ? -4.658 -5.985 -17.458 1.00 98.06 350 GLU A N 1
ATOM 2774 C CA . GLU A 1 350 ? -4.537 -7.249 -16.723 1.00 98.06 350 GLU A CA 1
ATOM 2775 C C . GLU A 1 350 ? -3.394 -7.184 -15.699 1.00 98.06 350 GLU A C 1
ATOM 2777 O O . GLU A 1 350 ? -3.544 -7.613 -14.554 1.00 98.06 350 GLU A O 1
ATOM 2782 N N . VAL A 1 351 ? -2.246 -6.621 -16.088 1.00 98.69 351 VAL A N 1
ATOM 2783 C CA . VAL A 1 351 ? -1.094 -6.468 -15.190 1.00 98.69 351 VAL A CA 1
ATOM 2784 C C . VAL A 1 351 ? -1.383 -5.453 -14.085 1.00 98.69 351 VAL A C 1
ATOM 2786 O O . VAL A 1 351 ? -1.017 -5.706 -12.936 1.00 98.69 351 VAL A O 1
ATOM 2789 N N . ILE A 1 352 ? -2.063 -4.345 -14.403 1.00 98.56 352 ILE A N 1
ATOM 2790 C CA . ILE A 1 352 ? -2.495 -3.341 -13.420 1.00 98.56 352 ILE A CA 1
ATOM 2791 C C . ILE A 1 352 ? -3.378 -3.990 -12.355 1.00 98.56 352 ILE A C 1
ATOM 2793 O O . ILE A 1 352 ? -3.096 -3.837 -11.168 1.00 98.56 352 ILE A O 1
ATOM 2797 N N . GLU A 1 353 ? -4.406 -4.748 -12.747 1.00 97.19 353 GLU A N 1
ATOM 2798 C CA . GLU A 1 353 ? -5.323 -5.364 -11.782 1.00 97.19 353 GLU A CA 1
ATOM 2799 C C . GLU A 1 353 ? -4.618 -6.420 -10.917 1.00 97.19 353 GLU A C 1
ATOM 2801 O O . GLU A 1 353 ? -4.809 -6.437 -9.700 1.00 97.19 353 GLU A O 1
ATOM 2806 N N . ARG A 1 354 ? -3.729 -7.238 -11.497 1.00 98.19 354 ARG A N 1
ATOM 2807 C CA . ARG A 1 354 ? -2.926 -8.212 -10.732 1.00 98.19 354 ARG A CA 1
ATOM 2808 C C . ARG A 1 354 ? -2.002 -7.527 -9.722 1.00 98.19 354 ARG A C 1
ATOM 2810 O O . ARG A 1 354 ? -1.941 -7.943 -8.567 1.00 98.19 354 ARG A O 1
ATOM 2817 N N . LEU A 1 355 ? -1.296 -6.470 -10.134 1.00 98.56 355 LEU A N 1
ATOM 2818 C CA . LEU A 1 355 ? -0.387 -5.738 -9.248 1.00 98.56 355 LEU A CA 1
ATOM 2819 C C . LEU A 1 355 ? -1.151 -4.986 -8.153 1.00 98.56 355 LEU A C 1
ATOM 2821 O O . LEU A 1 355 ? -0.731 -4.990 -6.999 1.00 98.56 355 LEU A O 1
ATOM 2825 N N . LYS A 1 356 ? -2.289 -4.380 -8.498 1.00 96.44 356 LYS A N 1
ATOM 2826 C CA . LYS A 1 356 ? -3.205 -3.741 -7.551 1.00 96.44 356 LYS A CA 1
ATOM 2827 C C . LYS A 1 356 ? -3.670 -4.722 -6.480 1.00 96.44 356 LYS A C 1
ATOM 2829 O O . LYS A 1 356 ? -3.556 -4.405 -5.302 1.00 96.44 356 LYS A O 1
ATOM 2834 N N . GLN A 1 357 ? -4.160 -5.900 -6.870 1.00 90.56 357 GLN A N 1
ATOM 2835 C CA . GLN A 1 357 ? -4.605 -6.925 -5.923 1.00 90.56 357 GLN A CA 1
ATOM 2836 C C . GLN A 1 357 ? -3.472 -7.345 -4.985 1.00 90.56 357 GLN A C 1
ATOM 2838 O O . GLN A 1 357 ? -3.652 -7.307 -3.770 1.00 90.56 357 GLN A O 1
ATOM 2843 N N . ALA A 1 358 ? -2.291 -7.647 -5.533 1.00 94.62 358 ALA A N 1
ATOM 2844 C CA . ALA A 1 358 ? -1.129 -8.026 -4.734 1.00 94.62 358 ALA A CA 1
ATOM 2845 C C . ALA A 1 358 ? -0.721 -6.923 -3.739 1.00 94.62 358 ALA A C 1
ATOM 2847 O O . ALA A 1 358 ? -0.509 -7.203 -2.562 1.00 94.62 358 ALA A O 1
ATOM 2848 N N . LEU A 1 359 ? -0.664 -5.659 -4.179 1.00 95.50 359 LEU A N 1
ATOM 2849 C CA . LEU A 1 359 ? -0.344 -4.529 -3.303 1.00 95.50 359 LEU A CA 1
ATOM 2850 C C . LEU A 1 359 ? -1.403 -4.327 -2.216 1.00 95.50 359 LEU A C 1
ATOM 2852 O O . LEU A 1 359 ? -1.031 -4.136 -1.066 1.00 95.50 359 LEU A O 1
ATOM 2856 N N . CYS A 1 360 ? -2.696 -4.399 -2.543 1.00 87.69 360 CYS A N 1
ATOM 2857 C CA . CYS A 1 360 ? -3.760 -4.276 -1.546 1.00 87.69 360 CYS A CA 1
ATOM 2858 C C . CYS A 1 360 ? -3.696 -5.387 -0.497 1.00 87.69 360 CYS A C 1
ATOM 2860 O O . CYS A 1 360 ? -3.845 -5.101 0.680 1.00 87.69 360 CYS A O 1
ATOM 2862 N N . THR A 1 361 ? -3.440 -6.634 -0.895 1.00 83.81 361 THR A N 1
ATOM 2863 C CA . THR A 1 361 ? -3.308 -7.749 0.054 1.00 83.81 361 THR A CA 1
ATOM 2864 C C . THR A 1 361 ? -2.057 -7.633 0.924 1.00 83.81 361 THR A C 1
ATOM 2866 O O . THR A 1 361 ? -2.084 -8.003 2.090 1.00 83.81 361 THR A O 1
ATOM 2869 N N . LEU A 1 362 ? -0.945 -7.137 0.381 1.00 86.62 362 LEU A N 1
ATOM 2870 C CA . LEU A 1 362 ? 0.304 -7.003 1.138 1.00 86.62 362 LEU A CA 1
ATOM 2871 C C . LEU A 1 362 ? 0.357 -5.739 2.012 1.00 86.62 362 LEU A C 1
ATOM 2873 O O . LEU A 1 362 ? 1.208 -5.652 2.895 1.00 86.62 362 LEU A O 1
ATOM 2877 N N . LEU A 1 363 ? -0.517 -4.764 1.751 1.00 86.62 363 LEU A N 1
ATOM 2878 C CA . LEU A 1 363 ? -0.650 -3.509 2.495 1.00 86.62 363 LEU A CA 1
ATOM 2879 C C . LEU A 1 363 ? -1.928 -3.474 3.356 1.00 86.62 363 LEU A C 1
ATOM 2881 O O . LEU A 1 363 ? -2.347 -2.392 3.754 1.00 86.62 363 LEU A O 1
ATOM 2885 N N . SER A 1 364 ? -2.563 -4.616 3.630 1.00 70.19 364 SER A N 1
ATOM 2886 C CA . SER A 1 364 ? -3.798 -4.691 4.433 1.00 70.19 364 SER A CA 1
ATOM 2887 C C . SER A 1 364 ? -3.583 -4.937 5.919 1.00 70.19 364 SER A C 1
ATOM 2889 O O . SER A 1 364 ? -2.612 -5.661 6.242 1.00 70.19 364 SER A O 1
#

Solvent-accessible surface area (backbone atoms only — not comparable to full-atom values): 19747 Å² total; per-residue (Å²): 129,86,68,53,81,40,77,62,58,82,88,45,39,64,62,51,41,52,36,43,51,50,21,42,68,73,58,40,82,88,58,55,69,74,54,54,66,62,44,51,63,45,42,55,72,42,58,65,69,75,36,62,39,37,32,32,51,55,99,88,46,73,35,29,40,35,30,42,56,76,40,31,39,78,39,79,40,38,24,67,93,38,57,95,71,51,54,64,62,50,53,51,50,44,35,41,74,76,53,52,34,43,35,40,67,42,50,60,88,29,55,68,61,51,49,52,43,44,76,72,43,30,39,79,76,48,72,44,74,33,39,100,87,66,46,88,50,30,29,33,34,26,36,51,57,77,61,61,48,77,48,74,68,50,75,40,57,63,70,60,52,50,50,54,49,50,54,53,40,50,53,41,52,52,22,56,77,72,71,44,87,69,70,28,34,41,33,36,34,30,26,59,42,31,36,40,30,16,69,72,38,57,76,83,31,50,71,59,55,72,72,56,30,53,75,71,61,35,48,81,46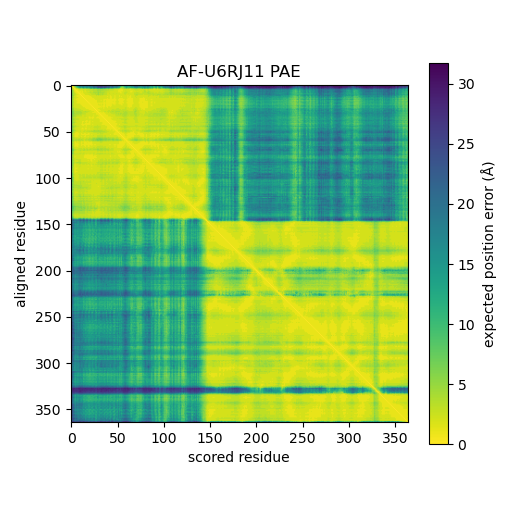,82,47,82,31,44,49,38,56,50,77,47,22,60,45,24,50,30,37,34,47,35,34,58,29,69,85,66,74,42,53,76,68,56,44,51,50,48,56,38,46,20,51,30,52,43,34,46,75,73,75,38,78,50,43,77,49,94,97,45,80,29,30,30,29,54,76,97,45,100,72,26,25,37,36,25,47,55,32,49,31,76,57,96,55,28,28,38,53,33,40,38,37,28,34,51,35,70,66,71,67,58,74,49,47,52,44,85,95,43,86,91,47,49,76,49,24,51,18,70,78,69,75,44,83,62,64,64,69,60,53,51,54,46,38,49,52,37,43,52,65,73,63,106